Protein AF-A0A6J2QJ63-F1 (afdb_monomer_lite)

Structure (mmCIF, N/CA/C/O backbone):
data_AF-A0A6J2QJ63-F1
#
_entry.id   AF-A0A6J2QJ63-F1
#
loop_
_atom_site.group_PDB
_atom_site.id
_atom_site.type_symbol
_atom_site.label_atom_id
_atom_site.label_alt_id
_atom_site.label_comp_id
_atom_site.label_asym_id
_atom_site.label_entity_id
_atom_site.label_seq_id
_atom_site.pdbx_PDB_ins_code
_atom_site.Cartn_x
_atom_site.Cartn_y
_atom_site.Cartn_z
_atom_site.occupancy
_atom_site.B_iso_or_equiv
_atom_site.auth_seq_id
_atom_site.auth_comp_id
_atom_site.auth_asym_id
_atom_site.auth_atom_id
_atom_site.pdbx_PDB_model_num
ATOM 1 N N . MET A 1 1 ? -27.315 22.007 -15.117 1.00 38.66 1 MET A N 1
ATOM 2 C CA . MET A 1 1 ? -27.743 20.656 -15.552 1.00 38.66 1 MET A CA 1
ATOM 3 C C . MET A 1 1 ? -27.063 20.418 -16.897 1.00 38.66 1 MET A C 1
ATOM 5 O O . MET A 1 1 ? -27.278 21.235 -17.767 1.00 38.66 1 MET A O 1
ATOM 9 N N . HIS A 1 2 ? -26.146 19.495 -17.161 1.00 34.72 2 HIS A N 1
ATOM 10 C CA . HIS A 1 2 ? -25.709 18.262 -16.523 1.00 34.72 2 HIS A CA 1
ATOM 11 C C . HIS A 1 2 ? -24.187 18.143 -16.728 1.00 34.72 2 HIS A C 1
ATOM 13 O O . HIS A 1 2 ? -23.703 18.151 -17.855 1.00 34.72 2 HIS A O 1
ATOM 19 N N . PHE A 1 3 ? -23.445 18.031 -15.628 1.00 40.59 3 PHE A N 1
ATOM 20 C CA . PHE A 1 3 ? -22.133 17.387 -15.607 1.00 40.59 3 PHE A CA 1
ATOM 21 C C . PHE A 1 3 ? -22.364 15.868 -15.562 1.00 40.59 3 PHE A C 1
ATOM 23 O O . PHE A 1 3 ? -23.406 15.430 -15.073 1.00 40.59 3 PHE A O 1
ATOM 30 N N . SER A 1 4 ? -21.351 15.094 -15.953 1.00 47.56 4 SER A N 1
ATOM 31 C CA . SER A 1 4 ? -21.254 13.626 -15.852 1.00 47.56 4 SER A CA 1
ATOM 32 C C . SER A 1 4 ? -21.620 12.870 -17.127 1.00 47.56 4 SER A C 1
ATOM 34 O O . SER A 1 4 ? -22.770 12.881 -17.552 1.00 47.56 4 SER A O 1
ATOM 36 N N . THR A 1 5 ? -20.611 12.206 -17.711 1.00 53.91 5 THR A N 1
ATOM 37 C CA . THR A 1 5 ? -20.682 10.837 -18.290 1.00 53.91 5 THR A CA 1
ATOM 38 C C . THR A 1 5 ? -19.411 10.400 -19.042 1.00 53.91 5 THR A C 1
ATOM 40 O O . THR A 1 5 ? -19.367 9.280 -19.529 1.00 53.91 5 THR A O 1
ATOM 43 N N . ASN A 1 6 ? -18.318 11.172 -19.072 1.00 48.56 6 ASN A N 1
ATOM 44 C CA . ASN A 1 6 ? -17.101 10.779 -19.816 1.00 48.56 6 ASN A CA 1
ATOM 45 C C . ASN A 1 6 ? -15.999 10.070 -18.998 1.00 48.56 6 ASN A C 1
ATOM 47 O O . ASN A 1 6 ? -14.828 10.149 -19.349 1.00 48.56 6 ASN A O 1
ATOM 51 N N . LEU A 1 7 ? -16.347 9.340 -17.928 1.00 48.72 7 LEU A N 1
ATOM 52 C CA . LEU A 1 7 ? -15.366 8.559 -17.146 1.00 48.72 7 LEU A CA 1
ATOM 53 C C . LEU A 1 7 ? -15.578 7.034 -17.194 1.00 48.72 7 LEU A C 1
ATOM 55 O O . LEU A 1 7 ? -14.831 6.292 -16.565 1.00 48.72 7 LEU A O 1
ATOM 59 N N . ARG A 1 8 ? -16.569 6.546 -17.953 1.00 51.19 8 ARG A N 1
ATOM 60 C CA . ARG A 1 8 ? -16.859 5.102 -18.086 1.00 51.19 8 ARG A CA 1
ATOM 61 C C . ARG A 1 8 ? -16.400 4.470 -19.408 1.00 51.19 8 ARG A C 1
ATOM 63 O O . ARG A 1 8 ? -16.270 3.251 -19.461 1.00 51.19 8 ARG A O 1
ATOM 70 N N . SER A 1 9 ? -16.080 5.260 -20.436 1.00 43.41 9 SER A N 1
ATOM 71 C CA . SER A 1 9 ? -15.675 4.714 -21.746 1.00 43.41 9 SER A CA 1
ATOM 72 C C . SER A 1 9 ? -14.180 4.425 -21.893 1.00 43.41 9 SER A C 1
ATOM 74 O O . SER A 1 9 ? -13.807 3.640 -22.755 1.00 43.41 9 SER A O 1
ATOM 76 N N . VAL A 1 10 ? -13.309 4.992 -21.050 1.00 48.69 10 VAL A N 1
ATOM 77 C CA . VAL A 1 10 ? -11.852 4.772 -21.179 1.00 48.69 10 VAL A CA 1
ATOM 78 C C . VAL A 1 10 ? -11.394 3.478 -20.489 1.00 48.69 10 VAL A C 1
ATOM 80 O O . VAL A 1 10 ? -10.368 2.920 -20.856 1.00 48.69 10 VAL A O 1
ATOM 83 N N . LEU A 1 11 ? -12.169 2.940 -19.538 1.00 46.62 11 LEU 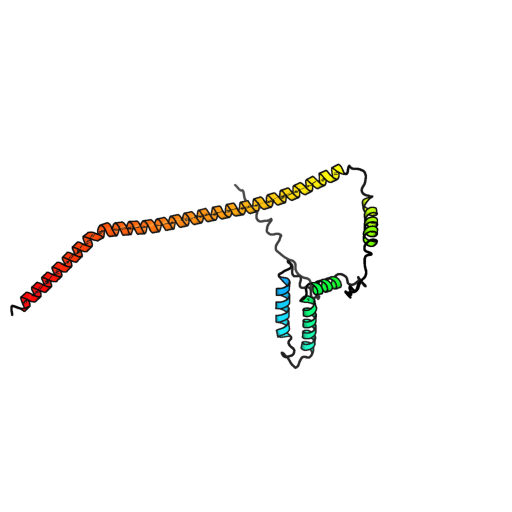A N 1
ATOM 84 C CA . LEU A 1 11 ? -11.780 1.732 -18.794 1.00 46.62 11 LEU A CA 1
ATOM 85 C C . LEU A 1 11 ? -12.244 0.400 -19.415 1.00 46.62 11 LEU A C 1
ATOM 87 O O . LEU A 1 11 ? -11.824 -0.653 -18.947 1.00 46.62 11 LEU A O 1
ATOM 91 N N . THR A 1 12 ? -13.067 0.419 -20.467 1.00 42.50 12 THR A N 1
ATOM 92 C CA . THR A 1 12 ? -13.725 -0.801 -20.990 1.00 42.50 12 THR A CA 1
ATOM 93 C C . THR A 1 12 ? -13.081 -1.349 -22.274 1.00 42.50 12 THR A C 1
ATOM 95 O O . THR A 1 12 ? -13.512 -2.371 -22.790 1.00 42.50 12 THR A O 1
ATOM 98 N N . VAL A 1 13 ? -12.007 -0.734 -22.785 1.00 45.41 13 VAL A N 1
ATOM 99 C CA . VAL A 1 13 ? -11.331 -1.198 -24.021 1.00 45.41 13 VAL A CA 1
ATOM 100 C C . VAL A 1 13 ? -10.209 -2.220 -23.747 1.00 45.41 13 VAL A C 1
ATOM 102 O O . VAL A 1 13 ? -9.686 -2.826 -24.674 1.00 45.41 13 VAL A O 1
ATOM 105 N N . CYS A 1 14 ? -9.863 -2.496 -22.484 1.00 41.97 14 CYS A N 1
ATOM 106 C CA . CYS A 1 14 ? -8.752 -3.409 -22.154 1.00 41.97 14 CYS A CA 1
ATOM 107 C C . CYS A 1 14 ? -9.158 -4.845 -21.785 1.00 41.97 14 CYS A C 1
ATOM 109 O O . CYS A 1 14 ? -8.286 -5.669 -21.524 1.00 41.97 14 CYS A O 1
ATOM 111 N N . PHE A 1 15 ? -10.447 -5.176 -21.759 1.00 37.69 15 PHE A N 1
ATOM 112 C CA . PHE A 1 15 ? -10.914 -6.514 -21.399 1.00 37.69 15 PHE A CA 1
ATOM 113 C C . PHE A 1 15 ? -11.960 -6.966 -22.408 1.00 37.69 15 PHE A C 1
ATOM 115 O O . PHE A 1 15 ? -13.137 -6.703 -22.197 1.00 37.69 15 PHE A O 1
ATOM 122 N N . HIS A 1 16 ? -11.536 -7.610 -23.497 1.00 36.94 16 HIS A N 1
ATOM 123 C CA . HIS A 1 16 ? -12.123 -8.859 -24.001 1.00 36.94 16 HIS A CA 1
ATOM 124 C C . HIS A 1 16 ? -11.570 -9.230 -25.388 1.00 36.94 16 HIS A C 1
ATOM 126 O O . HIS A 1 16 ? -11.515 -8.415 -26.300 1.00 36.94 16 HIS A O 1
ATOM 132 N N . VAL A 1 17 ? -11.284 -10.526 -25.524 1.00 39.66 17 VAL A N 1
ATOM 133 C CA . VAL A 1 17 ? -11.154 -11.303 -26.768 1.00 39.66 17 VAL A CA 1
ATOM 134 C C . VAL A 1 17 ? -9.790 -11.271 -27.466 1.00 39.66 17 VAL A C 1
ATOM 136 O O . VAL A 1 17 ? -9.584 -10.637 -28.494 1.00 39.66 17 VAL A O 1
ATOM 139 N N . VAL A 1 18 ? -8.895 -12.127 -26.972 1.00 37.66 18 VAL A N 1
ATOM 140 C CA . VAL A 1 18 ? -8.077 -12.972 -27.851 1.00 37.66 18 VAL A CA 1
ATOM 141 C C . VAL A 1 18 ? -8.720 -14.359 -27.836 1.00 37.66 18 VAL A C 1
ATOM 143 O O . VAL A 1 18 ? -8.704 -15.038 -26.811 1.00 37.66 18 VAL A O 1
ATOM 146 N N . ALA A 1 19 ? -9.327 -14.754 -28.953 1.00 38.19 19 ALA A N 1
ATOM 147 C CA . ALA A 1 19 ? -9.688 -16.143 -29.220 1.00 38.19 19 ALA A CA 1
ATOM 148 C C . ALA A 1 19 ? -8.465 -16.868 -29.824 1.00 38.19 19 ALA A C 1
ATOM 150 O O . ALA A 1 19 ? -7.789 -16.281 -30.673 1.00 38.19 19 ALA A O 1
ATOM 151 N N . PRO A 1 20 ? -8.161 -18.117 -29.427 1.00 38.50 20 PRO A N 1
ATOM 152 C CA . PRO A 1 20 ? -7.056 -18.875 -29.995 1.00 38.50 20 PRO A CA 1
ATOM 153 C C . PRO A 1 20 ? -7.529 -19.713 -31.192 1.00 38.50 20 PRO A C 1
ATOM 155 O O . PRO A 1 20 ? -8.408 -20.563 -31.061 1.00 38.50 20 PRO A O 1
ATOM 158 N N . SER A 1 21 ? -6.903 -19.511 -32.354 1.00 33.28 21 SER A N 1
ATOM 159 C CA . SER A 1 21 ? -6.963 -20.459 -33.470 1.00 33.28 21 SER A CA 1
ATOM 160 C C . SER A 1 21 ? -5.795 -21.439 -33.362 1.00 33.28 21 SER A C 1
ATOM 162 O O . SER A 1 21 ? -4.642 -21.076 -33.569 1.00 33.28 21 SER A O 1
ATOM 164 N N . VAL A 1 22 ? -6.149 -22.667 -32.990 1.00 50.22 22 VAL A N 1
ATOM 165 C CA . VAL A 1 22 ? -5.524 -23.970 -33.264 1.00 50.22 22 VAL A CA 1
ATOM 166 C C . VAL A 1 22 ? -4.151 -23.940 -33.964 1.00 50.22 22 VAL A C 1
ATOM 168 O O . VAL A 1 22 ? -4.070 -23.786 -35.180 1.00 50.22 22 VAL A O 1
ATOM 171 N N . ASN A 1 23 ? -3.079 -24.234 -33.222 1.00 31.78 23 ASN A N 1
ATOM 172 C CA . ASN A 1 23 ? -2.004 -25.071 -33.755 1.00 31.78 23 ASN A CA 1
ATOM 173 C C . ASN A 1 23 ? -1.264 -25.818 -32.640 1.00 31.78 23 ASN A C 1
ATOM 175 O O . ASN A 1 23 ? -1.087 -25.312 -31.532 1.00 31.78 23 ASN A O 1
ATOM 179 N N . LYS A 1 24 ? -0.915 -27.064 -32.950 1.00 47.38 24 LYS A N 1
ATOM 180 C CA . LYS A 1 24 ? -0.208 -28.004 -32.088 1.00 47.38 24 LYS A CA 1
ATOM 181 C C . LYS A 1 24 ? 1.222 -27.513 -31.958 1.00 47.38 24 LYS A C 1
ATOM 183 O O . LYS A 1 24 ? 1.947 -27.614 -32.925 1.00 47.38 24 LYS A O 1
ATOM 188 N N . ASP A 1 25 ? 1.590 -27.012 -30.794 1.00 36.91 25 ASP A N 1
ATOM 189 C CA . ASP A 1 25 ? 2.952 -27.030 -30.279 1.00 36.91 25 ASP A CA 1
ATOM 190 C C . ASP A 1 25 ? 2.857 -26.731 -28.786 1.00 36.91 25 ASP A C 1
ATOM 192 O O . ASP A 1 25 ? 1.983 -25.989 -28.330 1.00 36.91 25 ASP A O 1
ATOM 196 N N . VAL A 1 26 ? 3.719 -27.365 -28.001 1.00 44.59 26 VAL A N 1
ATOM 197 C CA . VAL A 1 26 ? 3.775 -27.251 -26.541 1.00 44.59 26 VAL A CA 1
ATOM 198 C C . VAL A 1 26 ? 4.256 -25.843 -26.164 1.00 44.59 26 VAL A C 1
ATOM 200 O O . VAL A 1 26 ? 5.390 -25.633 -25.759 1.00 44.59 26 VAL A O 1
ATOM 203 N N . HIS A 1 27 ? 3.386 -24.847 -26.310 1.00 35.22 27 HIS A N 1
ATOM 204 C CA . HIS A 1 27 ? 3.635 -23.459 -25.945 1.00 35.22 27 HIS A CA 1
ATOM 205 C C . HIS A 1 27 ? 2.671 -23.049 -24.841 1.00 35.22 27 HIS A C 1
ATOM 207 O O . HIS A 1 27 ? 1.654 -22.391 -25.051 1.00 35.22 27 HIS A O 1
ATOM 213 N N . VAL A 1 28 ? 3.026 -23.421 -23.614 1.00 38.16 28 VAL A N 1
ATOM 214 C CA . VAL A 1 28 ? 2.474 -22.760 -22.434 1.00 38.16 28 VAL A CA 1
ATOM 215 C C . VAL A 1 28 ? 3.184 -21.408 -22.313 1.00 38.16 28 VAL A C 1
ATOM 217 O O . VAL A 1 28 ? 4.252 -21.297 -21.715 1.00 38.16 28 VAL A O 1
ATOM 220 N N . TYR A 1 29 ? 2.608 -20.374 -22.927 1.00 36.91 29 TYR A N 1
ATOM 221 C CA . TYR A 1 29 ? 2.966 -18.988 -22.633 1.00 36.91 29 TYR A CA 1
ATOM 222 C C . TYR A 1 29 ? 2.575 -18.690 -21.180 1.00 36.91 29 TYR A C 1
ATOM 224 O O . TYR A 1 29 ? 1.394 -18.535 -20.879 1.00 36.91 29 TYR A O 1
ATOM 232 N N . LEU A 1 30 ? 3.553 -18.591 -20.277 1.00 39.97 30 LEU A N 1
ATOM 233 C CA . LEU A 1 30 ? 3.352 -17.973 -18.966 1.00 39.97 30 LEU A CA 1
ATOM 234 C C . LEU A 1 30 ? 4.153 -16.663 -18.894 1.00 39.97 30 LEU A C 1
ATOM 236 O O . LEU A 1 30 ? 5.376 -16.693 -19.061 1.00 39.97 30 LEU A O 1
ATOM 240 N N . PRO A 1 31 ? 3.503 -15.508 -18.654 1.00 40.75 31 PRO A N 1
ATOM 241 C CA . PRO A 1 31 ? 4.205 -14.269 -18.376 1.00 40.75 31 PRO A CA 1
ATOM 242 C C . PRO A 1 31 ? 4.730 -14.281 -16.931 1.00 40.75 31 PRO A C 1
ATOM 244 O O . PRO A 1 31 ? 4.129 -14.897 -16.054 1.00 40.75 31 PRO A O 1
ATOM 247 N N . CYS A 1 32 ? 5.780 -13.489 -16.691 1.00 36.25 32 CYS A N 1
ATOM 248 C CA . CYS A 1 32 ? 6.201 -12.928 -15.396 1.00 36.25 32 CYS A CA 1
ATOM 249 C C . CYS A 1 32 ? 7.475 -13.501 -14.728 1.00 36.25 32 CYS A C 1
ATOM 251 O O . CYS A 1 32 ? 7.592 -14.681 -14.407 1.00 36.25 32 CYS A O 1
ATOM 253 N N . GLY A 1 33 ? 8.416 -12.570 -14.504 1.00 39.00 33 GLY A N 1
ATOM 254 C CA . GLY A 1 33 ? 9.383 -12.458 -13.402 1.00 39.00 33 GLY A CA 1
ATOM 255 C C . GLY A 1 33 ? 9.871 -13.726 -12.700 1.00 39.00 33 GLY A C 1
ATOM 256 O O . GLY A 1 33 ? 9.249 -14.170 -11.745 1.00 39.00 33 GLY A O 1
ATOM 257 N N . THR A 1 34 ? 11.019 -14.236 -13.158 1.00 44.50 34 THR A N 1
ATOM 258 C CA . THR A 1 34 ? 12.152 -14.929 -12.482 1.00 44.50 34 THR A CA 1
ATOM 259 C C . THR A 1 34 ? 12.019 -15.778 -11.196 1.00 44.50 34 THR A C 1
ATOM 261 O O . THR A 1 34 ? 12.970 -16.501 -10.923 1.00 44.50 34 THR A O 1
ATOM 264 N N . GLY A 1 35 ? 10.921 -15.799 -10.434 1.00 46.22 35 GLY A N 1
ATOM 265 C CA . GLY A 1 35 ? 10.773 -16.590 -9.194 1.00 46.22 35 GLY A CA 1
ATOM 266 C C . GLY A 1 35 ? 9.557 -17.527 -9.135 1.00 46.22 35 GLY A C 1
ATOM 267 O O . GLY A 1 35 ? 9.502 -18.405 -8.283 1.00 46.22 35 GLY A O 1
ATOM 268 N N . ILE A 1 36 ? 8.594 -17.387 -10.050 1.00 42.91 36 ILE A N 1
ATOM 269 C CA . ILE A 1 36 ? 7.296 -18.103 -10.024 1.00 42.91 36 ILE A CA 1
ATOM 270 C C . ILE A 1 36 ? 7.223 -19.298 -10.993 1.00 42.91 36 ILE A C 1
ATOM 272 O O . ILE A 1 36 ? 6.302 -20.107 -10.929 1.00 42.91 36 ILE A O 1
ATOM 276 N N . ILE A 1 37 ? 8.204 -19.458 -11.886 1.00 49.25 37 ILE A N 1
ATOM 277 C CA . ILE A 1 37 ? 8.181 -20.507 -12.924 1.00 49.25 37 ILE A CA 1
ATOM 278 C C . ILE A 1 37 ? 8.686 -21.850 -12.380 1.00 49.25 37 ILE A C 1
ATOM 280 O O . ILE A 1 37 ? 8.198 -22.903 -12.782 1.00 49.25 37 ILE A O 1
ATOM 284 N N . GLU A 1 38 ? 9.627 -21.844 -11.434 1.00 50.12 38 GLU A N 1
ATOM 285 C CA . GLU A 1 38 ? 10.184 -23.092 -10.897 1.00 50.12 38 GLU A CA 1
ATOM 286 C C . GLU A 1 38 ? 9.137 -23.880 -10.090 1.00 50.12 38 GLU A C 1
ATOM 288 O O . GLU A 1 38 ? 9.000 -25.093 -10.259 1.00 50.12 38 GLU A O 1
ATOM 293 N N . CYS A 1 39 ? 8.304 -23.190 -9.298 1.00 51.34 39 CYS A N 1
ATOM 294 C CA . CYS A 1 39 ? 7.208 -23.827 -8.565 1.00 51.34 39 CYS A CA 1
ATOM 295 C C . CYS A 1 39 ? 6.084 -24.323 -9.497 1.00 51.34 39 CYS A C 1
ATOM 297 O O . CYS A 1 39 ? 5.515 -25.395 -9.263 1.00 51.34 39 CYS A O 1
ATOM 299 N N . GLY A 1 40 ? 5.797 -23.603 -10.588 1.00 60.38 40 GLY A N 1
ATOM 300 C CA . GLY A 1 40 ? 4.796 -23.992 -11.589 1.00 60.38 40 GLY A CA 1
ATOM 301 C C . GLY A 1 40 ? 5.202 -25.213 -12.423 1.00 60.38 40 GLY A C 1
ATOM 302 O O . GLY A 1 40 ? 4.400 -26.128 -12.626 1.00 60.38 40 GLY A O 1
ATOM 303 N N . VAL A 1 41 ? 6.464 -25.277 -12.854 1.00 66.50 41 VAL A N 1
ATOM 304 C CA . VAL A 1 41 ? 7.002 -26.395 -13.647 1.00 66.50 41 VAL A CA 1
ATOM 305 C C . VAL A 1 41 ? 7.082 -27.668 -12.804 1.00 66.50 41 VAL A C 1
ATOM 307 O O . VAL A 1 41 ? 6.543 -28.701 -13.204 1.00 66.50 41 VAL A O 1
ATOM 310 N N . ASN A 1 42 ? 7.656 -27.586 -11.600 1.00 72.25 42 ASN A N 1
ATOM 311 C CA . ASN A 1 42 ? 7.796 -28.743 -10.714 1.00 72.25 42 ASN A CA 1
ATOM 312 C C . ASN A 1 42 ? 6.432 -29.306 -10.283 1.00 72.25 42 ASN A C 1
ATOM 314 O O . ASN A 1 42 ? 6.229 -30.521 -10.283 1.00 72.25 42 ASN A O 1
ATOM 318 N N . SER A 1 43 ? 5.463 -28.439 -9.964 1.00 72.62 43 SER A N 1
ATOM 319 C CA . SER A 1 43 ? 4.118 -28.880 -9.570 1.00 72.62 43 SER A CA 1
ATOM 320 C C . SER A 1 43 ? 3.334 -29.523 -10.717 1.00 72.62 43 SER A C 1
ATOM 322 O O . SER A 1 43 ? 2.592 -30.478 -10.481 1.00 72.62 43 SER A O 1
ATOM 324 N N . THR A 1 44 ? 3.517 -29.051 -11.952 1.00 79.38 44 THR A N 1
ATOM 325 C CA . THR A 1 44 ? 2.871 -29.622 -13.143 1.00 79.38 44 THR A CA 1
ATOM 326 C C . THR A 1 44 ? 3.481 -30.970 -13.522 1.00 79.38 44 THR A C 1
ATOM 328 O O . THR A 1 44 ? 2.747 -31.918 -13.798 1.00 79.38 44 THR A O 1
ATOM 331 N N . ILE A 1 45 ? 4.812 -31.087 -13.483 1.00 82.62 45 ILE A N 1
ATOM 332 C CA . ILE A 1 45 ? 5.520 -32.334 -13.807 1.00 82.62 45 ILE A CA 1
ATOM 333 C C . ILE A 1 45 ? 5.203 -33.420 -12.780 1.00 82.62 45 ILE A C 1
ATOM 335 O O . ILE A 1 45 ? 4.874 -34.535 -13.171 1.00 82.62 45 ILE A O 1
ATOM 339 N N . ARG A 1 46 ? 5.169 -33.079 -11.486 1.00 80.31 46 ARG A N 1
ATOM 340 C CA . ARG A 1 46 ? 4.781 -34.016 -10.421 1.00 80.31 46 ARG A CA 1
ATOM 341 C C . ARG A 1 46 ? 3.365 -34.571 -10.608 1.00 80.31 46 ARG A C 1
ATOM 343 O O . ARG A 1 46 ? 3.124 -35.743 -10.359 1.00 80.31 46 ARG A O 1
ATOM 350 N N . LYS A 1 47 ? 2.410 -33.744 -11.043 1.00 84.00 47 LYS A N 1
ATOM 351 C CA . LYS A 1 47 ? 1.043 -34.216 -11.326 1.00 84.00 47 LYS A CA 1
ATOM 352 C C . LYS A 1 47 ? 1.022 -35.189 -12.507 1.00 84.00 47 LYS A C 1
ATOM 354 O O . LYS A 1 47 ? 0.359 -36.214 -12.429 1.00 84.00 47 LYS A O 1
ATOM 359 N N . LYS A 1 48 ? 1.773 -34.892 -13.573 1.00 82.69 48 LYS A N 1
ATOM 360 C CA . LYS A 1 48 ? 1.882 -35.770 -14.748 1.00 82.69 48 LYS A CA 1
ATOM 361 C C . LYS A 1 48 ? 2.613 -37.079 -14.439 1.00 82.69 48 LYS A C 1
ATOM 363 O O . LYS A 1 48 ? 2.190 -38.117 -14.929 1.00 82.69 48 LYS A O 1
ATOM 368 N N . SER A 1 49 ? 3.645 -37.058 -13.594 1.00 80.69 49 SER A N 1
ATOM 369 C CA . SER A 1 49 ? 4.406 -38.261 -13.233 1.00 80.69 49 SER A CA 1
ATOM 370 C C . SER A 1 49 ? 3.593 -39.250 -12.398 1.00 80.69 49 SER A C 1
ATOM 372 O O . SER A 1 49 ? 3.807 -40.447 -12.516 1.00 80.69 49 SER A O 1
ATOM 374 N N . MET A 1 50 ? 2.653 -38.764 -11.578 1.00 81.88 50 MET A N 1
ATOM 375 C CA . MET A 1 50 ? 1.733 -39.628 -10.826 1.00 81.88 50 MET A CA 1
ATOM 376 C C . MET A 1 50 ? 0.733 -40.346 -11.741 1.00 81.88 50 MET A C 1
ATOM 378 O O . MET A 1 50 ? 0.342 -41.467 -11.450 1.00 81.88 50 MET A O 1
ATOM 382 N N . VAL A 1 51 ? 0.324 -39.709 -12.841 1.00 82.12 51 VAL A N 1
ATOM 383 C CA . VAL A 1 51 ? -0.622 -40.294 -13.805 1.00 82.12 51 VAL A CA 1
ATOM 384 C C . VAL A 1 51 ? 0.085 -41.258 -14.760 1.00 82.12 51 VAL A C 1
ATOM 386 O O . VAL A 1 51 ? -0.455 -42.308 -15.079 1.00 82.12 51 VAL A O 1
ATOM 389 N N . LEU A 1 52 ? 1.300 -40.917 -15.193 1.00 78.62 52 LEU A N 1
ATOM 390 C CA . LEU A 1 52 ? 2.059 -41.654 -16.210 1.00 78.62 52 LEU A CA 1
ATOM 391 C C . LEU A 1 52 ? 3.041 -42.681 -15.626 1.00 78.62 52 LEU A C 1
ATOM 393 O O . LEU A 1 52 ? 3.966 -43.101 -16.316 1.00 78.62 52 LEU A O 1
ATOM 397 N N . HIS A 1 53 ? 2.900 -43.059 -14.354 1.00 77.25 53 HIS A N 1
ATOM 398 C CA . HIS A 1 53 ? 3.802 -44.034 -13.753 1.00 77.25 53 HIS A CA 1
ATOM 399 C C . HIS A 1 53 ? 3.612 -45.410 -14.427 1.00 77.25 53 HIS A C 1
ATOM 401 O O . HIS A 1 53 ? 2.472 -45.835 -14.611 1.00 77.25 53 HIS A O 1
ATOM 407 N N . PRO A 1 54 ? 4.689 -46.136 -14.788 1.00 76.12 54 PRO A N 1
ATOM 408 C CA . PRO A 1 54 ? 4.580 -47.439 -15.458 1.00 76.12 54 PRO A CA 1
ATOM 409 C C . PRO A 1 54 ? 3.913 -48.527 -14.596 1.00 76.12 54 PRO A C 1
ATOM 411 O O . PRO A 1 54 ? 3.543 -49.572 -15.116 1.00 76.12 54 PRO A O 1
ATOM 414 N N . ASP A 1 55 ? 3.747 -48.269 -13.298 1.00 77.38 55 ASP A N 1
ATOM 415 C CA . ASP A 1 55 ? 3.030 -49.129 -12.342 1.00 77.38 55 ASP A CA 1
ATOM 416 C C . ASP A 1 55 ? 1.505 -48.895 -12.342 1.00 77.38 55 ASP A C 1
ATOM 418 O O . ASP A 1 55 ? 0.766 -49.664 -11.740 1.00 77.38 55 ASP A O 1
ATOM 422 N N . SER A 1 56 ? 1.015 -47.833 -12.998 1.00 71.94 56 SER A N 1
ATOM 423 C CA . SER A 1 56 ? -0.423 -47.532 -13.058 1.00 71.94 56 SER A CA 1
ATOM 424 C C . SER A 1 56 ? -1.180 -48.518 -13.951 1.00 71.94 56 SER A C 1
ATOM 426 O O . SER A 1 56 ? -2.238 -48.988 -13.553 1.00 71.94 56 SER A O 1
ATOM 428 N N . ASP A 1 57 ? -0.628 -48.869 -15.121 1.00 68.50 57 ASP A N 1
ATOM 429 C CA . ASP A 1 57 ? -1.211 -49.865 -16.029 1.00 68.50 57 ASP A CA 1
ATOM 430 C C . ASP A 1 57 ? -0.113 -50.733 -16.670 1.00 68.50 57 ASP A C 1
ATOM 432 O O . ASP A 1 57 ? 0.541 -50.334 -17.637 1.00 68.50 57 ASP A O 1
ATOM 436 N N . LEU A 1 58 ? 0.043 -51.973 -16.194 1.00 67.06 58 LEU A N 1
ATOM 437 C CA . LEU A 1 58 ? 1.045 -52.926 -16.702 1.00 67.06 58 LEU A CA 1
ATOM 438 C C . LEU A 1 58 ? 0.808 -53.357 -18.168 1.00 67.06 58 LEU A C 1
ATOM 440 O O . LEU A 1 58 ? 1.676 -53.970 -18.784 1.00 67.06 58 LEU A O 1
ATOM 444 N N . SER A 1 59 ? -0.362 -53.051 -18.738 1.00 69.38 59 SER A N 1
ATOM 445 C CA . SER A 1 59 ? -0.766 -53.470 -20.088 1.00 69.38 59 SER A CA 1
ATOM 446 C C . SER A 1 59 ? -0.433 -52.452 -21.189 1.00 69.38 59 SER A C 1
ATOM 448 O O . SER A 1 59 ? -0.665 -52.748 -22.364 1.00 69.38 59 SER A O 1
ATOM 450 N N . ASN A 1 60 ? 0.068 -51.258 -20.850 1.00 70.94 60 ASN A N 1
ATOM 451 C CA . ASN A 1 60 ? 0.309 -50.196 -21.828 1.00 70.94 60 ASN A CA 1
ATOM 452 C C . ASN A 1 60 ? 1.807 -49.841 -21.943 1.00 70.94 60 ASN A C 1
ATOM 454 O O . ASN A 1 60 ? 2.312 -49.033 -21.159 1.00 70.94 60 ASN A O 1
ATOM 458 N N . PRO A 1 61 ? 2.527 -50.362 -22.957 1.00 75.75 61 PRO A N 1
ATOM 459 C CA . PRO A 1 61 ? 3.949 -50.063 -23.143 1.00 75.75 61 PRO A CA 1
ATOM 460 C C . PRO A 1 61 ? 4.220 -48.584 -23.478 1.00 75.75 61 PRO A C 1
ATOM 462 O O . PRO A 1 61 ? 5.338 -48.107 -23.282 1.00 75.75 61 PRO A O 1
ATOM 465 N N . ALA A 1 62 ? 3.210 -47.830 -23.934 1.00 75.75 62 ALA A N 1
ATOM 466 C CA . ALA A 1 62 ? 3.345 -46.411 -24.260 1.00 75.75 62 ALA A CA 1
ATOM 467 C C . ALA A 1 62 ? 3.354 -45.492 -23.021 1.00 75.75 62 ALA A C 1
ATOM 469 O O . ALA A 1 62 ? 3.741 -44.327 -23.131 1.00 75.75 62 ALA A O 1
ATOM 470 N N . LEU A 1 63 ? 2.947 -45.980 -21.841 1.00 79.44 63 LEU A N 1
ATOM 471 C CA . LEU A 1 63 ? 3.081 -45.219 -20.589 1.00 79.44 63 LEU A CA 1
ATOM 472 C C . LEU A 1 63 ? 4.548 -45.069 -20.197 1.00 79.44 63 LEU A C 1
ATOM 474 O O . LEU A 1 63 ? 4.985 -43.982 -19.820 1.00 79.44 63 LEU A O 1
ATOM 478 N N . HIS A 1 64 ? 5.326 -46.141 -20.366 1.00 78.88 64 HIS A N 1
ATOM 479 C CA . HIS A 1 64 ? 6.754 -46.119 -20.086 1.00 78.88 64 HIS A CA 1
ATOM 480 C C . HIS A 1 64 ? 7.486 -45.104 -20.978 1.00 78.88 64 HIS A C 1
ATOM 482 O O . HIS A 1 64 ? 8.262 -44.297 -20.468 1.00 78.88 64 HIS A O 1
ATOM 488 N N . SER A 1 65 ? 7.188 -45.060 -22.283 1.00 82.12 65 SER A N 1
ATOM 489 C CA . SER A 1 65 ? 7.808 -44.084 -23.194 1.00 82.12 65 SER A CA 1
ATOM 490 C C . SER A 1 65 ? 7.450 -42.635 -22.844 1.00 82.12 65 SER A C 1
ATOM 492 O O . SER A 1 65 ? 8.319 -41.767 -22.864 1.00 82.12 65 SER A O 1
ATOM 494 N N . GLN A 1 66 ? 6.199 -42.371 -22.453 1.00 84.12 66 GLN A N 1
ATOM 495 C CA . GLN A 1 66 ? 5.756 -41.034 -22.032 1.00 84.12 66 GLN A CA 1
ATOM 496 C C . GLN A 1 66 ? 6.399 -40.589 -20.710 1.00 84.12 66 GLN A C 1
ATOM 498 O O . GLN A 1 66 ? 6.712 -39.411 -20.533 1.00 84.12 66 GLN A O 1
ATOM 503 N N . PHE A 1 67 ? 6.629 -41.517 -19.779 1.00 87.12 67 PHE A N 1
ATOM 504 C CA . PHE A 1 67 ? 7.337 -41.226 -18.534 1.00 87.12 67 PHE A CA 1
ATOM 505 C C . PHE A 1 67 ? 8.813 -40.882 -18.773 1.00 87.12 67 PHE A C 1
ATOM 507 O O . PHE A 1 67 ? 9.352 -39.973 -18.133 1.00 87.12 67 PHE A O 1
ATOM 514 N N . VAL A 1 68 ? 9.462 -41.574 -19.714 1.00 87.44 68 VAL A N 1
ATOM 515 C CA . VAL A 1 68 ? 10.844 -41.281 -20.117 1.00 87.44 68 VAL A CA 1
ATOM 516 C C . VAL A 1 68 ? 10.929 -39.883 -20.732 1.00 87.44 68 VAL A C 1
ATOM 518 O O . VAL A 1 68 ? 11.738 -39.076 -20.276 1.00 87.44 68 VAL A O 1
ATOM 521 N N . GLU A 1 69 ? 10.033 -39.545 -21.661 1.00 87.25 69 GLU A N 1
ATOM 522 C CA . GLU A 1 69 ? 9.958 -38.206 -22.263 1.00 87.25 69 GLU A CA 1
ATOM 523 C C . GLU A 1 69 ? 9.730 -37.108 -21.205 1.00 87.25 69 GLU A C 1
ATOM 525 O O . GLU A 1 69 ? 10.413 -36.079 -21.192 1.00 87.25 69 GLU A O 1
ATOM 530 N N . LEU A 1 70 ? 8.825 -37.346 -20.247 1.00 86.50 70 LEU A N 1
ATOM 531 C CA . LEU A 1 70 ? 8.579 -36.429 -19.132 1.00 86.50 70 LEU A CA 1
ATOM 532 C C . LEU A 1 70 ? 9.828 -36.237 -18.252 1.00 86.50 70 LEU A C 1
ATOM 534 O O . LEU A 1 70 ? 10.111 -35.118 -17.812 1.00 86.50 70 LEU A O 1
ATOM 538 N N . SER A 1 71 ? 10.577 -37.311 -17.998 1.00 85.12 71 SER A N 1
ATOM 539 C CA . SER A 1 71 ? 11.804 -37.288 -17.191 1.00 85.12 71 SER A CA 1
ATOM 540 C C . SER A 1 71 ? 12.925 -36.513 -17.890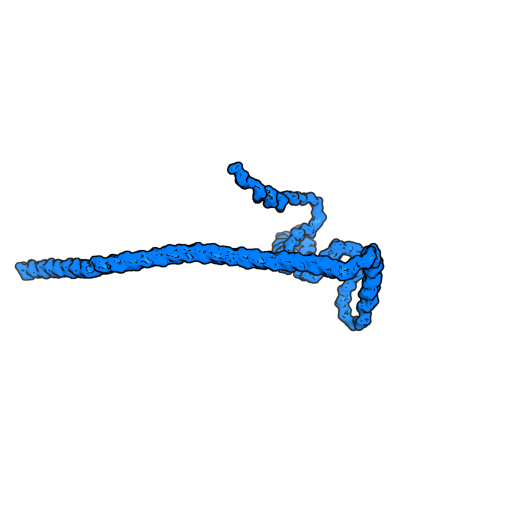 1.00 85.12 71 SER A C 1
ATOM 542 O O . SER A 1 71 ? 13.654 -35.743 -17.256 1.00 85.12 71 SER A O 1
ATOM 544 N N . GLU A 1 72 ? 13.033 -36.652 -19.212 1.00 86.56 72 GLU A N 1
ATOM 545 C CA . GLU A 1 72 ? 13.966 -35.876 -20.026 1.00 86.56 72 GLU A CA 1
ATOM 546 C C . GLU A 1 72 ? 13.611 -34.388 -20.035 1.00 86.56 72 GLU A C 1
ATOM 548 O O . GLU A 1 72 ? 14.482 -33.545 -19.787 1.00 86.56 72 GLU A O 1
ATOM 553 N N . ALA A 1 73 ? 12.330 -34.061 -20.219 1.00 84.94 73 ALA A N 1
ATOM 554 C CA . ALA A 1 73 ? 11.841 -32.690 -20.145 1.00 84.94 73 ALA A CA 1
ATOM 555 C C . ALA A 1 73 ? 12.127 -32.065 -18.768 1.00 84.94 73 ALA A C 1
ATOM 557 O O . ALA A 1 73 ? 12.610 -30.934 -18.688 1.00 84.94 73 ALA A O 1
ATOM 558 N N . TYR A 1 74 ? 11.918 -32.810 -17.675 1.00 84.12 74 TYR A N 1
ATOM 559 C CA . TYR A 1 74 ? 12.250 -32.355 -16.322 1.00 84.12 74 TYR A CA 1
ATOM 560 C C . TYR A 1 74 ? 13.742 -32.043 -16.163 1.00 84.12 74 TYR A C 1
ATOM 562 O O . TYR A 1 74 ? 14.102 -30.994 -15.623 1.00 84.12 74 TYR A O 1
ATOM 570 N N . ARG A 1 75 ? 14.632 -32.902 -16.675 1.00 84.56 75 ARG A N 1
ATOM 571 C CA . ARG A 1 75 ? 16.090 -32.701 -16.601 1.00 84.56 75 ARG A CA 1
ATOM 572 C C . ARG A 1 75 ? 16.539 -31.402 -17.279 1.00 84.56 75 ARG A C 1
ATOM 574 O O . ARG A 1 75 ? 17.459 -30.752 -16.781 1.00 84.56 75 ARG A O 1
ATOM 581 N N . VAL A 1 76 ? 15.888 -31.019 -18.379 1.00 82.88 76 VAL A N 1
ATOM 582 C CA . VAL A 1 76 ? 16.193 -29.795 -19.140 1.00 82.88 76 VAL A CA 1
ATOM 583 C C . VAL A 1 76 ? 15.543 -28.554 -18.519 1.00 82.88 76 VAL A C 1
ATOM 585 O O . VAL A 1 76 ? 16.182 -27.506 -18.429 1.00 82.88 76 VAL A O 1
ATOM 588 N N . LEU A 1 77 ? 14.294 -28.657 -18.058 1.00 80.94 77 LEU A N 1
ATOM 589 C CA . LEU A 1 77 ? 13.507 -27.511 -17.584 1.00 80.94 77 LEU A CA 1
ATOM 590 C C . LEU A 1 77 ? 13.724 -27.166 -16.104 1.00 80.94 77 LEU A C 1
ATOM 592 O O . LEU A 1 77 ? 13.498 -26.017 -15.719 1.00 80.94 77 LEU A O 1
ATOM 596 N N . SER A 1 78 ? 14.172 -28.125 -15.286 1.00 80.31 78 SER A N 1
ATOM 597 C CA . SER A 1 78 ? 14.452 -27.919 -13.854 1.00 80.31 78 SER A CA 1
ATOM 598 C C . SER A 1 78 ? 15.624 -26.967 -13.611 1.00 80.31 78 SER A C 1
ATOM 600 O O . SER A 1 78 ? 15.612 -26.202 -12.653 1.00 80.31 78 SER A O 1
ATOM 602 N N . LYS A 1 79 ? 16.634 -26.966 -14.490 1.00 83.00 79 LYS A N 1
ATOM 603 C CA . LYS A 1 79 ? 17.829 -26.125 -14.349 1.00 83.00 79 LYS A CA 1
ATOM 604 C C . LYS A 1 79 ? 17.708 -24.864 -15.199 1.00 83.00 79 LYS A C 1
ATOM 606 O O . LYS A 1 79 ? 17.670 -24.936 -16.425 1.00 83.00 79 LYS A O 1
ATOM 611 N N . ALA A 1 80 ? 17.779 -23.698 -14.558 1.00 76.50 80 ALA A N 1
ATOM 612 C CA . ALA A 1 80 ? 17.774 -22.396 -15.231 1.00 76.50 80 ALA A CA 1
ATOM 613 C C . ALA A 1 80 ? 18.748 -22.264 -16.435 1.00 76.50 80 ALA A C 1
ATOM 615 O O . ALA A 1 80 ? 18.304 -21.761 -17.471 1.00 76.50 80 ALA A O 1
ATOM 616 N N . PRO A 1 81 ? 20.026 -22.712 -16.375 1.00 76.19 81 PRO A N 1
ATOM 617 C CA . PRO A 1 81 ? 20.929 -22.619 -17.529 1.00 76.19 81 PRO A CA 1
ATOM 618 C C . PRO A 1 81 ? 20.549 -23.574 -18.669 1.00 76.19 81 PRO A C 1
ATOM 620 O O . PRO A 1 81 ? 20.593 -23.176 -19.830 1.00 76.19 81 PRO A O 1
ATOM 623 N N . SER A 1 82 ? 20.113 -24.798 -18.348 1.00 78.94 82 SER A N 1
ATOM 624 C CA . SER A 1 82 ? 19.696 -25.790 -19.350 1.00 78.94 82 SER A CA 1
ATOM 625 C C . SER A 1 82 ? 18.418 -25.359 -20.071 1.00 78.94 82 SER A C 1
ATOM 627 O O . SER A 1 82 ? 18.307 -25.538 -21.281 1.00 78.94 82 SER A O 1
ATOM 629 N N . ARG A 1 83 ? 17.483 -24.728 -19.349 1.00 81.88 83 ARG A N 1
ATOM 630 C CA . ARG A 1 83 ? 16.274 -24.133 -19.927 1.00 81.88 83 ARG A CA 1
ATOM 631 C C . ARG A 1 83 ? 16.616 -23.004 -20.895 1.00 81.88 83 ARG A C 1
ATOM 633 O O . ARG A 1 83 ? 16.105 -22.976 -22.004 1.00 81.88 83 ARG A O 1
ATOM 640 N N . LYS A 1 84 ? 17.535 -22.115 -20.507 1.00 80.12 84 LYS A N 1
ATOM 641 C CA . LYS A 1 84 ? 17.979 -21.007 -21.364 1.00 80.12 84 LYS A CA 1
ATOM 642 C C . LYS A 1 84 ? 18.623 -21.503 -22.664 1.00 80.12 84 LYS A C 1
ATOM 644 O O . LYS A 1 84 ? 18.386 -20.914 -23.712 1.00 80.12 84 LYS A O 1
ATOM 649 N N . GLU A 1 85 ? 19.421 -22.569 -22.603 1.00 81.94 85 GLU A N 1
ATOM 650 C CA . GLU A 1 85 ? 20.028 -23.182 -23.792 1.00 81.94 85 GLU A CA 1
ATOM 651 C C . GLU A 1 85 ? 18.983 -23.853 -24.697 1.00 81.94 85 GLU A C 1
ATOM 653 O O . GLU A 1 85 ? 19.057 -23.738 -25.920 1.00 81.94 85 GLU A O 1
ATOM 658 N N . TYR A 1 86 ? 17.989 -24.518 -24.108 1.00 77.88 86 TYR A N 1
ATOM 659 C CA . TYR A 1 86 ? 16.873 -25.112 -24.842 1.00 77.88 86 TYR A CA 1
ATOM 660 C C . TYR A 1 86 ? 16.022 -24.047 -25.551 1.00 77.88 86 TYR A C 1
ATOM 662 O O . TYR A 1 86 ? 15.801 -24.137 -26.759 1.00 77.88 86 TYR A O 1
ATOM 670 N N . ASP A 1 87 ? 15.652 -22.980 -24.838 1.00 83.38 87 ASP A N 1
ATOM 671 C CA . ASP A 1 87 ? 14.905 -21.846 -25.392 1.00 83.38 87 ASP A CA 1
ATOM 672 C C . ASP A 1 87 ? 15.682 -21.147 -26.523 1.00 83.38 87 ASP A C 1
ATOM 674 O O . ASP A 1 87 ? 15.093 -20.705 -27.510 1.00 83.38 87 ASP A O 1
ATOM 678 N N . PHE A 1 88 ? 17.012 -21.059 -26.397 1.00 81.06 88 PHE A N 1
ATOM 679 C CA . PHE A 1 88 ? 17.903 -20.526 -27.430 1.00 81.06 88 PHE A CA 1
ATOM 680 C C . PHE A 1 88 ? 17.886 -21.408 -28.689 1.00 81.06 88 PHE A C 1
ATOM 682 O O . PHE A 1 88 ? 17.667 -20.911 -29.790 1.00 81.06 88 PHE A O 1
ATOM 689 N N . LYS A 1 89 ? 18.026 -22.732 -28.542 1.00 81.19 89 LYS A N 1
ATOM 690 C CA . LYS A 1 89 ? 17.990 -23.675 -29.676 1.00 81.19 89 LYS A CA 1
ATOM 691 C C . LYS A 1 89 ? 16.658 -23.641 -30.430 1.00 81.19 89 LYS A C 1
ATOM 693 O O . LYS A 1 89 ? 16.666 -23.662 -31.656 1.00 81.19 89 LYS A O 1
ATOM 698 N N . ILE A 1 90 ? 15.531 -23.526 -29.721 1.00 77.69 90 ILE A N 1
ATOM 699 C CA . ILE A 1 90 ? 14.200 -23.434 -30.349 1.00 77.69 90 ILE A CA 1
ATOM 700 C C . ILE A 1 90 ? 14.037 -22.133 -31.134 1.00 77.69 90 ILE A C 1
ATOM 702 O O . ILE A 1 90 ? 13.488 -22.127 -32.232 1.00 77.69 90 ILE A O 1
ATOM 706 N N . ARG A 1 91 ? 14.511 -21.011 -30.587 1.00 79.31 91 ARG A N 1
ATOM 707 C CA . ARG A 1 91 ? 14.370 -19.704 -31.237 1.00 79.31 91 ARG A CA 1
ATOM 708 C C . ARG A 1 91 ? 15.284 -19.539 -32.454 1.00 79.31 91 ARG A C 1
ATOM 710 O O . ARG A 1 91 ? 15.079 -18.592 -33.213 1.00 79.31 91 ARG A O 1
ATOM 717 N N . HIS A 1 92 ? 16.324 -20.363 -32.607 1.00 74.88 92 HIS A N 1
ATOM 718 C CA . HIS A 1 92 ? 17.362 -20.192 -33.635 1.00 74.88 92 HIS A CA 1
ATOM 719 C C . HIS A 1 92 ? 17.692 -21.529 -34.332 1.00 74.88 92 HIS A C 1
ATOM 721 O O . HIS A 1 92 ? 18.818 -22.021 -34.234 1.00 74.88 92 HIS A O 1
ATOM 727 N N . PRO A 1 93 ? 16.748 -22.130 -35.079 1.00 64.19 93 PRO A N 1
ATOM 728 C CA . PRO A 1 93 ? 16.937 -23.454 -35.680 1.00 64.19 93 PRO A CA 1
ATOM 729 C C . PRO A 1 93 ? 18.070 -23.528 -36.722 1.00 64.19 93 PRO A C 1
ATOM 731 O O . PRO A 1 93 ? 18.471 -24.623 -37.101 1.00 64.19 93 PRO A O 1
ATOM 734 N N . HIS A 1 94 ? 18.607 -22.388 -37.180 1.00 58.03 94 HIS A N 1
ATOM 735 C CA . HIS A 1 94 ? 19.641 -22.318 -38.222 1.00 58.03 94 HIS A CA 1
ATOM 736 C C . HIS A 1 94 ? 20.987 -21.726 -37.772 1.00 58.03 94 HIS A C 1
ATOM 738 O O . HIS A 1 94 ? 21.872 -21.512 -38.598 1.00 58.03 94 HIS A O 1
ATOM 744 N N . SER A 1 95 ? 21.196 -21.491 -36.473 1.00 55.06 95 SER A N 1
ATOM 745 C CA . SER A 1 95 ? 22.522 -21.128 -35.954 1.00 55.06 95 SER A CA 1
ATOM 746 C C . SER A 1 95 ? 23.343 -22.391 -35.691 1.00 55.06 95 SER A C 1
ATOM 748 O O . SER A 1 95 ? 23.634 -22.758 -34.553 1.00 55.06 95 SER A O 1
ATOM 750 N N . GLY A 1 96 ? 23.688 -23.085 -36.776 1.00 53.44 96 GLY A N 1
ATOM 751 C CA . GLY A 1 96 ? 24.660 -24.165 -36.756 1.00 53.44 96 GLY A CA 1
ATOM 752 C C . GLY A 1 96 ? 26.016 -23.651 -36.273 1.00 53.44 96 GLY A C 1
ATOM 753 O O . GLY A 1 96 ? 26.631 -22.806 -36.914 1.00 53.44 96 GLY A O 1
ATOM 754 N N . GLY A 1 97 ? 26.483 -24.203 -35.153 1.00 50.91 97 GLY A N 1
ATOM 755 C CA . GLY A 1 97 ? 27.905 -24.247 -34.827 1.00 50.91 97 GLY A CA 1
ATOM 756 C C . GLY A 1 97 ? 28.442 -23.154 -33.908 1.00 50.91 97 GLY A C 1
ATOM 757 O O . GLY A 1 97 ? 29.353 -22.443 -34.297 1.00 50.91 97 GLY A O 1
ATOM 758 N N . GLN A 1 98 ? 28.019 -23.122 -32.643 1.00 45.03 98 GLN A N 1
ATOM 759 C CA . GLN A 1 98 ? 28.968 -22.894 -31.544 1.00 45.03 98 GLN A CA 1
ATOM 760 C C . GLN A 1 98 ? 28.601 -23.793 -30.367 1.00 45.03 98 GLN A C 1
ATOM 762 O O . GLN A 1 98 ? 27.834 -23.448 -29.473 1.00 45.03 98 GLN A O 1
ATOM 767 N N . VAL A 1 99 ? 29.161 -25.000 -30.399 1.00 40.94 99 VAL A N 1
ATOM 768 C CA . VAL A 1 99 ? 29.206 -25.901 -29.253 1.00 40.94 99 VAL A CA 1
ATOM 769 C C . VAL A 1 99 ? 30.083 -25.228 -28.195 1.00 40.94 99 VAL A C 1
ATOM 771 O O . VAL A 1 99 ? 31.307 -25.252 -28.303 1.00 40.94 99 VAL A O 1
ATOM 774 N N . PHE A 1 100 ? 29.483 -24.627 -27.168 1.00 43.91 100 PHE A N 1
ATOM 775 C CA . PHE A 1 100 ? 30.227 -24.177 -25.991 1.00 43.91 100 PHE A CA 1
ATOM 776 C C . PHE A 1 100 ? 30.572 -25.404 -25.132 1.00 43.91 100 PHE A C 1
ATOM 778 O O . PHE A 1 100 ? 29.951 -25.687 -24.110 1.00 43.91 100 PHE A O 1
ATOM 785 N N . ARG A 1 101 ? 31.550 -26.194 -25.595 1.00 37.50 101 ARG A N 1
ATOM 786 C CA . ARG A 1 101 ? 32.256 -27.165 -24.754 1.00 37.50 101 ARG A CA 1
ATOM 787 C C . ARG A 1 101 ? 33.139 -26.365 -23.804 1.00 37.50 101 ARG A C 1
ATOM 789 O O . ARG A 1 101 ? 34.256 -25.995 -24.151 1.00 37.50 101 ARG A O 1
ATOM 796 N N . SER A 1 102 ? 32.647 -26.124 -22.595 1.00 44.44 102 SER A N 1
ATOM 797 C CA . SER A 1 102 ? 33.503 -25.768 -21.466 1.00 44.44 102 SER A CA 1
ATOM 798 C C . SER A 1 102 ? 34.320 -26.998 -21.074 1.00 44.44 102 SER A C 1
ATOM 800 O O . SER A 1 102 ? 33.935 -27.736 -20.172 1.00 44.44 102 SER A O 1
ATOM 802 N N . ASN A 1 103 ? 35.429 -27.242 -21.775 1.00 33.97 103 ASN A N 1
ATOM 803 C CA . ASN A 1 103 ? 36.517 -28.044 -21.234 1.00 33.97 103 ASN A CA 1
ATOM 804 C C . ASN A 1 103 ? 37.618 -27.078 -20.797 1.00 33.97 103 ASN A C 1
ATOM 806 O O . ASN A 1 103 ? 38.177 -26.332 -21.598 1.00 33.97 103 ASN A O 1
ATOM 810 N N . SER A 1 104 ? 37.873 -27.054 -19.498 1.00 50.03 104 SER A N 1
ATOM 811 C CA . SER A 1 104 ? 38.936 -26.285 -18.871 1.00 50.03 104 SER A CA 1
ATOM 812 C C . SER A 1 104 ? 40.305 -26.724 -19.391 1.00 50.03 104 SER A C 1
ATOM 814 O O . SER A 1 104 ? 40.689 -27.873 -19.178 1.00 50.03 104 SER A O 1
ATOM 816 N N . SER A 1 105 ? 41.056 -25.823 -20.025 1.00 38.00 105 SER A N 1
ATOM 817 C CA . SER A 1 105 ? 42.519 -25.701 -19.883 1.00 38.00 105 SER A CA 1
ATOM 818 C C . SER A 1 105 ? 43.057 -24.562 -20.759 1.00 38.00 105 SER A C 1
ATOM 820 O O . SER A 1 105 ? 43.108 -24.654 -21.976 1.00 38.00 105 SER A O 1
ATOM 822 N N . HIS A 1 106 ? 43.459 -23.479 -20.092 1.00 47.22 106 HIS A N 1
ATOM 823 C CA . HIS A 1 106 ? 44.599 -22.631 -20.450 1.00 47.22 106 HIS A CA 1
ATOM 824 C C . HIS A 1 106 ? 44.711 -22.130 -21.911 1.00 47.22 106 HIS A C 1
ATOM 826 O O . HIS A 1 106 ? 45.469 -22.672 -22.709 1.00 47.22 106 HIS A O 1
ATOM 832 N N . ALA A 1 107 ? 44.070 -21.001 -22.233 1.00 34.97 107 ALA A N 1
ATOM 833 C CA . ALA A 1 107 ? 44.503 -20.157 -23.351 1.00 34.97 107 ALA A CA 1
ATOM 834 C C . ALA A 1 107 ? 44.284 -18.676 -23.020 1.00 34.97 107 ALA A C 1
ATOM 836 O O . ALA A 1 107 ? 43.173 -18.148 -23.012 1.00 34.97 107 ALA A O 1
ATOM 837 N N . SER A 1 108 ? 45.388 -18.024 -22.697 1.00 39.78 108 SER A N 1
ATOM 838 C CA . SER A 1 108 ? 45.542 -16.596 -22.489 1.00 39.78 108 SER A CA 1
ATOM 839 C C . SER A 1 108 ? 45.164 -15.793 -23.745 1.00 39.78 108 SER A C 1
ATOM 841 O O . SER A 1 108 ? 45.708 -15.989 -24.825 1.00 39.78 108 SER A O 1
ATOM 843 N N . TYR A 1 109 ? 44.248 -14.842 -23.558 1.00 41.91 109 TYR A N 1
ATOM 844 C CA . TYR A 1 109 ? 44.240 -13.511 -24.176 1.00 41.91 109 TYR A CA 1
ATOM 845 C C . TYR A 1 109 ? 44.442 -13.407 -25.707 1.00 41.91 109 TYR A C 1
ATOM 847 O O . TYR A 1 109 ? 45.514 -13.057 -26.191 1.00 41.91 109 TYR A O 1
ATOM 855 N N . LYS A 1 110 ? 43.349 -13.522 -26.475 1.00 44.03 110 LYS A N 1
ATOM 856 C CA . LYS A 1 110 ? 43.154 -12.746 -27.721 1.00 44.03 110 LYS A CA 1
ATOM 857 C C . LYS A 1 110 ? 41.698 -12.291 -27.859 1.00 44.03 110 LYS A C 1
ATOM 859 O O . LYS A 1 110 ? 40.953 -12.763 -28.706 1.00 44.03 110 LYS A O 1
ATOM 864 N N . ALA A 1 111 ? 41.301 -11.337 -27.017 1.00 43.81 111 ALA A N 1
ATOM 865 C CA . ALA A 1 111 ? 40.003 -10.654 -27.091 1.00 43.81 111 ALA A CA 1
ATOM 866 C C . ALA A 1 111 ? 40.076 -9.281 -27.801 1.00 43.81 111 ALA A C 1
ATOM 868 O O . ALA A 1 111 ? 39.174 -8.465 -27.658 1.00 43.81 111 ALA A O 1
ATOM 869 N N . SER A 1 112 ? 41.154 -8.999 -28.545 1.00 50.06 112 SER A N 1
ATOM 870 C CA . SER A 1 112 ? 41.428 -7.649 -29.068 1.00 50.06 112 SER A CA 1
ATOM 871 C C . SER A 1 112 ? 40.995 -7.410 -30.518 1.00 50.06 112 SER A C 1
ATOM 873 O O . SER A 1 112 ? 40.876 -6.257 -30.908 1.00 50.06 112 SER A O 1
ATOM 875 N N . THR A 1 113 ? 40.762 -8.443 -31.331 1.00 54.34 113 THR A N 1
ATOM 876 C CA . THR A 1 113 ? 40.460 -8.249 -32.764 1.00 54.34 113 THR A CA 1
ATOM 877 C C . THR A 1 113 ? 38.965 -8.050 -33.019 1.00 54.34 113 THR A C 1
ATOM 879 O O . THR A 1 113 ? 38.570 -7.076 -33.646 1.00 54.34 113 THR A O 1
ATOM 882 N N . ASN A 1 114 ? 38.106 -8.875 -32.410 1.00 55.88 114 ASN A N 1
ATOM 883 C CA . ASN A 1 114 ? 36.653 -8.803 -32.625 1.00 55.88 114 ASN A CA 1
ATOM 884 C C . ASN A 1 114 ? 35.996 -7.507 -32.115 1.00 55.88 114 ASN A C 1
ATOM 886 O O . ASN A 1 114 ? 35.035 -7.029 -32.710 1.00 55.88 114 ASN A O 1
ATOM 890 N N . ALA A 1 115 ? 36.493 -6.919 -31.022 1.00 54.88 115 ALA A N 1
ATOM 891 C CA . ALA A 1 115 ? 35.937 -5.668 -30.500 1.00 54.88 115 ALA A CA 1
ATOM 892 C C . ALA A 1 115 ? 36.266 -4.463 -31.403 1.00 54.88 115 ALA A C 1
ATOM 894 O O . ALA A 1 115 ? 35.433 -3.570 -31.554 1.00 54.88 115 ALA A O 1
ATOM 895 N N . GLN A 1 116 ? 37.450 -4.468 -32.025 1.00 59.12 116 GLN A N 1
ATOM 896 C CA . GLN A 1 116 ? 37.929 -3.394 -32.897 1.00 59.12 116 GLN A CA 1
ATOM 897 C C . GLN A 1 116 ? 37.358 -3.490 -34.323 1.00 59.12 116 GLN A C 1
ATOM 899 O O . GLN A 1 116 ? 37.076 -2.469 -34.951 1.00 59.12 116 GLN A O 1
ATOM 904 N N . ASP A 1 117 ? 37.103 -4.705 -34.814 1.00 60.34 117 ASP A N 1
ATOM 905 C CA . ASP A 1 117 ? 36.405 -4.909 -36.090 1.00 60.34 117 ASP A CA 1
ATOM 906 C C . ASP A 1 117 ? 34.916 -4.555 -35.977 1.00 60.34 117 ASP A C 1
ATOM 908 O O . ASP A 1 117 ? 34.354 -3.913 -36.867 1.00 60.34 117 ASP A O 1
ATOM 912 N N . ASN A 1 118 ? 34.289 -4.871 -34.837 1.00 64.38 118 ASN A N 1
ATOM 913 C CA . ASN A 1 118 ? 32.915 -4.461 -34.561 1.00 64.38 118 ASN A CA 1
ATOM 914 C C . ASN A 1 118 ? 32.797 -2.929 -34.459 1.00 64.38 118 ASN A C 1
ATOM 916 O O . ASN A 1 118 ? 31.856 -2.363 -35.007 1.00 64.38 118 ASN A O 1
ATOM 920 N N . SER A 1 119 ? 33.754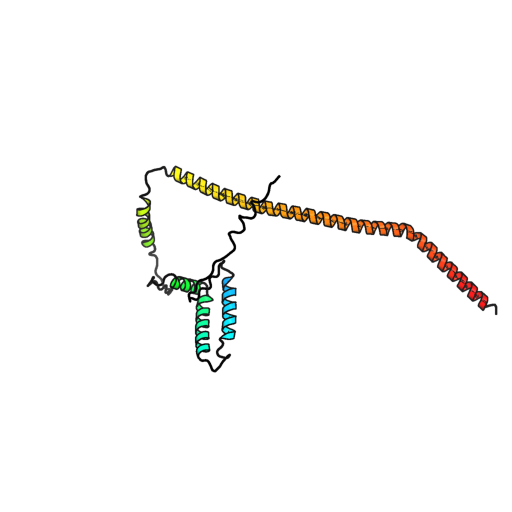 -2.227 -33.835 1.00 59.75 119 SER A N 1
ATOM 921 C CA . SER A 1 119 ? 33.712 -0.756 -33.790 1.00 59.75 119 SER A CA 1
ATOM 922 C C . SER A 1 119 ? 33.823 -0.128 -35.184 1.00 59.75 119 SER A C 1
ATOM 924 O O . SER A 1 119 ? 33.049 0.774 -35.494 1.00 59.75 119 SER A O 1
ATOM 926 N N . ARG A 1 120 ? 34.698 -0.647 -36.060 1.00 67.31 120 ARG A N 1
ATOM 927 C CA . ARG A 1 120 ? 34.809 -0.167 -37.452 1.00 67.31 120 ARG A CA 1
ATOM 928 C C . ARG A 1 120 ? 33.549 -0.413 -38.280 1.00 67.31 120 ARG A C 1
ATOM 930 O O . ARG A 1 120 ? 33.178 0.442 -39.080 1.00 67.31 120 ARG A O 1
ATOM 937 N N . TYR A 1 121 ? 32.884 -1.549 -38.079 1.00 65.94 121 TYR A N 1
ATOM 938 C CA . TYR A 1 121 ? 31.638 -1.875 -38.773 1.00 65.94 121 TYR A CA 1
ATOM 939 C C . TYR A 1 121 ? 30.515 -0.877 -38.446 1.00 65.94 121 TYR A C 1
ATOM 941 O O . TYR A 1 121 ? 29.809 -0.430 -39.348 1.00 65.94 121 TYR A O 1
ATOM 949 N N . TRP A 1 122 ? 30.379 -0.468 -37.177 1.00 66.44 122 TRP A N 1
ATOM 950 C CA . TRP A 1 122 ? 29.355 0.499 -36.760 1.00 66.44 122 TRP A CA 1
ATOM 951 C C . TRP A 1 122 ? 29.699 1.957 -37.109 1.00 66.44 122 TRP A C 1
ATOM 953 O O . TRP A 1 122 ? 28.783 2.743 -37.353 1.00 66.44 122 TRP A O 1
ATOM 963 N N . GLU A 1 123 ? 30.982 2.327 -37.208 1.00 64.62 123 GLU A N 1
ATOM 964 C CA . GLU A 1 123 ? 31.390 3.685 -37.611 1.00 64.62 123 GLU A CA 1
ATOM 965 C C . GLU A 1 123 ? 30.944 4.049 -39.036 1.00 64.62 123 GLU A C 1
ATOM 967 O O . GLU A 1 123 ? 30.496 5.174 -39.268 1.00 64.62 123 GLU A O 1
ATOM 972 N N . GLN A 1 124 ? 30.936 3.084 -39.962 1.00 64.81 124 GLN A N 1
ATOM 973 C CA . GLN A 1 124 ? 30.498 3.300 -41.347 1.00 64.81 124 GLN A CA 1
ATOM 974 C C . GLN A 1 124 ? 29.037 3.776 -41.451 1.00 64.81 124 GLN A C 1
ATOM 976 O O . GLN A 1 124 ? 28.695 4.559 -42.336 1.00 64.81 124 GLN A O 1
ATOM 981 N N . PHE A 1 125 ? 28.169 3.339 -40.534 1.00 63.47 125 PHE A N 1
ATOM 982 C CA . PHE A 1 125 ? 26.743 3.686 -40.535 1.00 63.47 125 PHE A CA 1
ATOM 983 C C . PHE A 1 125 ? 26.417 4.941 -39.714 1.00 63.47 125 PHE A C 1
ATOM 985 O O . PHE A 1 125 ? 25.303 5.460 -39.792 1.00 63.47 125 PHE A O 1
ATOM 992 N N . HIS A 1 126 ? 27.369 5.452 -38.930 1.00 56.94 126 HIS A N 1
ATOM 993 C CA . HIS A 1 126 ? 27.192 6.671 -38.139 1.00 56.94 126 HIS A CA 1
ATOM 994 C C . HIS A 1 126 ? 27.593 7.946 -38.893 1.00 56.94 126 HIS A C 1
ATOM 996 O O . HIS A 1 126 ? 27.157 9.033 -38.513 1.00 56.94 126 HIS A O 1
ATOM 1002 N N . GLN A 1 127 ? 28.343 7.829 -39.993 1.00 54.94 127 GLN A N 1
ATOM 1003 C CA . GLN A 1 127 ? 28.841 8.977 -40.757 1.00 54.94 127 GLN A CA 1
ATOM 1004 C C . GLN A 1 127 ? 27.796 9.626 -41.692 1.00 54.94 127 GLN A C 1
ATOM 1006 O O . GLN A 1 127 ? 28.009 10.739 -42.165 1.00 54.94 127 GLN A O 1
ATOM 1011 N N . SER A 1 128 ? 26.658 8.975 -41.968 1.00 49.47 128 SER A N 1
ATOM 1012 C CA . SER A 1 128 ? 25.698 9.414 -42.998 1.00 49.47 128 SER A CA 1
ATOM 1013 C C . SER A 1 128 ? 24.494 10.226 -42.491 1.00 49.47 128 SER A C 1
ATOM 1015 O O . SER A 1 128 ? 23.568 10.484 -43.258 1.00 49.47 128 SER A O 1
ATOM 1017 N N . GLN A 1 129 ? 24.492 10.693 -41.237 1.00 50.84 129 GLN A N 1
ATOM 1018 C CA . GLN A 1 129 ? 23.474 11.627 -40.723 1.00 50.84 129 GLN A CA 1
ATOM 1019 C C . GLN A 1 129 ? 24.012 13.053 -40.541 1.00 50.84 129 GLN A C 1
ATOM 1021 O O . GLN A 1 129 ? 23.977 13.584 -39.441 1.00 50.84 129 GLN A O 1
ATOM 1026 N N . ALA A 1 130 ? 24.407 13.663 -41.664 1.00 46.06 130 ALA A N 1
ATOM 1027 C CA . ALA A 1 130 ? 24.288 15.097 -41.966 1.00 46.06 130 ALA A CA 1
ATOM 1028 C C . ALA A 1 130 ? 24.949 16.100 -40.973 1.00 46.06 130 ALA A C 1
ATOM 1030 O O . ALA A 1 130 ? 25.557 15.704 -39.986 1.00 46.06 130 ALA A O 1
ATOM 1031 N N . PRO A 1 131 ? 24.986 17.401 -41.318 1.00 52.16 131 PRO A N 1
ATOM 1032 C CA . PRO A 1 131 ? 26.128 18.280 -41.072 1.00 52.16 131 PRO A CA 1
ATOM 1033 C C . PRO A 1 131 ? 26.304 18.587 -39.584 1.00 52.16 131 PRO A C 1
ATOM 1035 O O . PRO A 1 131 ? 25.433 18.276 -38.784 1.00 52.16 131 PRO A O 1
ATOM 1038 N N . GLU A 1 132 ? 27.411 19.232 -39.228 1.00 52.09 132 GLU A N 1
ATOM 1039 C CA . GLU A 1 132 ? 27.772 19.751 -37.906 1.00 52.09 132 GLU A CA 1
ATOM 1040 C C . GLU A 1 132 ? 26.692 20.670 -37.284 1.00 52.09 132 GLU A C 1
ATOM 1042 O O . GLU A 1 132 ? 26.882 21.853 -37.030 1.00 52.09 132 GLU A O 1
ATOM 1047 N N . MET A 1 133 ? 25.522 20.125 -36.968 1.00 49.88 133 MET A N 1
ATOM 1048 C CA . MET A 1 133 ? 24.509 20.719 -36.112 1.00 49.88 133 MET A CA 1
ATOM 1049 C C . MET A 1 133 ? 24.963 20.521 -34.669 1.00 49.88 133 MET A C 1
ATOM 1051 O O . MET A 1 133 ? 24.292 19.860 -33.885 1.00 49.88 133 MET A O 1
ATOM 1055 N N . THR A 1 134 ? 26.148 21.085 -34.398 1.00 59.53 134 THR A N 1
ATOM 1056 C CA . THR A 1 134 ? 26.852 21.332 -33.137 1.00 59.53 134 THR A CA 1
ATOM 1057 C C . THR A 1 134 ? 26.616 20.227 -32.110 1.00 59.53 134 THR A C 1
ATOM 1059 O O . THR A 1 134 ? 25.534 20.132 -31.533 1.00 59.53 134 THR A O 1
ATOM 1062 N N . ALA A 1 135 ? 27.629 19.406 -31.817 1.00 62.78 135 ALA A N 1
ATOM 1063 C CA . ALA A 1 135 ? 27.569 18.378 -30.765 1.00 62.78 135 ALA A CA 1
ATOM 1064 C C . ALA A 1 135 ? 26.918 18.901 -29.462 1.00 62.78 135 ALA A C 1
ATOM 1066 O O . ALA A 1 135 ? 26.144 18.204 -28.803 1.00 62.78 135 ALA A O 1
ATOM 1067 N N . ASP A 1 136 ? 27.132 20.183 -29.174 1.00 67.25 136 ASP A N 1
ATOM 1068 C CA . ASP A 1 136 ? 26.500 20.976 -28.124 1.00 67.25 136 ASP A CA 1
ATOM 1069 C C . ASP A 1 136 ? 24.954 20.955 -28.121 1.00 67.25 136 ASP A C 1
ATOM 1071 O O . ASP A 1 136 ? 24.317 20.816 -27.073 1.00 67.25 136 ASP A O 1
ATOM 1075 N N . ASN A 1 137 ? 24.315 21.035 -29.287 1.00 72.19 137 ASN A N 1
ATOM 1076 C CA . ASN A 1 137 ? 22.861 21.019 -29.463 1.00 72.19 137 ASN A CA 1
ATOM 1077 C C . ASN A 1 137 ? 22.277 19.634 -29.180 1.00 72.19 137 ASN A C 1
ATOM 1079 O O . ASN A 1 137 ? 21.210 19.511 -28.570 1.00 72.19 137 ASN A O 1
ATOM 1083 N N . TRP A 1 138 ? 22.983 18.583 -29.603 1.00 66.50 138 TRP A N 1
ATOM 1084 C CA . TRP A 1 138 ? 22.585 17.198 -29.366 1.00 66.50 138 TRP A CA 1
ATOM 1085 C C . TRP A 1 138 ? 22.702 16.842 -27.880 1.00 66.50 138 TRP A C 1
ATOM 1087 O O . TRP A 1 138 ? 21.764 16.297 -27.289 1.00 66.50 138 TRP A O 1
ATOM 1097 N N . GLN A 1 139 ? 23.789 17.276 -27.235 1.00 72.50 139 GLN A N 1
ATOM 1098 C CA . GLN A 1 139 ? 23.973 17.184 -25.785 1.00 72.50 139 GLN A CA 1
ATOM 1099 C C . GLN A 1 139 ? 22.860 17.930 -25.029 1.00 72.50 139 GLN A C 1
ATOM 1101 O O . GLN A 1 139 ? 22.257 17.374 -24.108 1.00 72.50 139 GLN A O 1
ATOM 1106 N N . LYS A 1 140 ? 22.505 19.155 -25.449 1.00 74.81 140 LYS A N 1
ATOM 1107 C CA . LYS A 1 140 ? 21.401 19.940 -24.858 1.00 74.81 140 LYS A CA 1
ATOM 1108 C C . LYS A 1 140 ? 20.042 19.245 -25.016 1.00 74.81 140 LYS A C 1
ATOM 1110 O O . LYS A 1 140 ? 19.279 19.179 -24.052 1.00 74.81 140 LYS A O 1
ATOM 1115 N N . ARG A 1 141 ? 19.731 18.676 -26.188 1.00 73.06 141 ARG A N 1
ATOM 1116 C CA . ARG A 1 141 ? 18.479 17.924 -26.420 1.00 73.06 141 ARG A CA 1
ATOM 1117 C C . ARG A 1 141 ? 18.404 16.650 -25.574 1.00 73.06 141 ARG A C 1
ATOM 1119 O O . ARG A 1 141 ? 17.343 16.361 -25.019 1.00 73.06 141 ARG A O 1
ATOM 1126 N N . ARG A 1 142 ? 19.515 15.922 -25.423 1.00 72.31 142 ARG A N 1
ATOM 1127 C CA . ARG A 1 142 ? 19.596 14.729 -24.567 1.00 72.31 142 ARG A CA 1
ATOM 1128 C C . ARG A 1 142 ? 19.401 15.084 -23.092 1.00 72.31 142 ARG A C 1
ATOM 1130 O O . ARG A 1 142 ? 18.585 14.454 -22.429 1.00 72.31 142 ARG A O 1
ATOM 1137 N N . LYS A 1 143 ? 20.043 16.153 -22.606 1.00 78.62 143 LYS A N 1
ATOM 1138 C CA . LYS A 1 143 ? 19.859 16.667 -21.236 1.00 78.62 143 LYS A CA 1
ATOM 1139 C C . LYS A 1 143 ? 18.403 17.047 -20.945 1.00 78.62 143 LYS A C 1
ATOM 1141 O O . LYS A 1 143 ? 17.898 16.678 -19.893 1.00 78.62 143 LYS A O 1
ATOM 1146 N N . LYS A 1 144 ? 17.696 17.692 -21.884 1.00 80.31 144 LYS A N 1
ATOM 1147 C CA . LYS A 1 144 ? 16.264 18.029 -21.730 1.00 80.31 144 LYS A CA 1
ATOM 1148 C C . LYS A 1 144 ? 15.371 16.790 -21.612 1.00 80.31 144 LYS A C 1
ATOM 1150 O O . LYS A 1 144 ? 14.515 16.745 -20.735 1.00 80.31 144 LYS A O 1
ATOM 1155 N N . LYS A 1 145 ? 15.586 15.772 -22.454 1.00 84.62 145 LYS A N 1
ATOM 1156 C CA . LYS A 1 145 ? 14.837 14.504 -22.375 1.00 84.62 145 LYS A CA 1
ATOM 1157 C C . LYS A 1 145 ? 15.137 13.748 -21.078 1.00 84.62 145 LYS A C 1
ATOM 1159 O O . LYS A 1 145 ? 14.214 13.278 -20.426 1.00 84.62 145 LYS A O 1
ATOM 1164 N N . ASN A 1 146 ? 16.404 13.697 -20.673 1.00 86.00 146 ASN A N 1
ATOM 1165 C CA . ASN A 1 146 ? 16.814 13.068 -19.418 1.00 86.00 146 ASN A CA 1
ATOM 1166 C C . ASN A 1 146 ? 16.199 13.786 -18.207 1.00 86.00 146 ASN A C 1
ATOM 1168 O O . ASN A 1 146 ? 15.708 13.132 -17.294 1.00 86.00 146 ASN A O 1
ATOM 1172 N N . LEU A 1 147 ? 16.159 15.121 -18.227 1.00 89.38 147 LEU A N 1
ATOM 1173 C CA . LEU A 1 147 ? 15.538 15.924 -17.174 1.00 89.38 147 LEU A CA 1
ATOM 1174 C C . LEU A 1 147 ? 14.025 15.689 -17.098 1.00 89.38 147 LEU A C 1
ATOM 1176 O O . LEU A 1 147 ? 13.475 15.605 -16.007 1.00 89.38 147 LEU A O 1
ATOM 1180 N N . HIS A 1 148 ? 13.365 15.502 -18.240 1.00 91.19 148 HIS A N 1
ATOM 1181 C CA . HIS A 1 148 ? 11.947 15.154 -18.289 1.00 91.19 148 HIS A CA 1
ATOM 1182 C C . HIS A 1 148 ? 11.662 13.768 -17.684 1.00 91.19 148 HIS A C 1
ATOM 1184 O O . HIS A 1 148 ? 10.723 13.612 -16.910 1.00 91.19 148 HIS A O 1
ATOM 1190 N N . ILE A 1 149 ? 12.516 12.775 -17.968 1.00 92.19 149 ILE A N 1
ATOM 1191 C CA . ILE A 1 149 ? 12.424 11.428 -17.379 1.00 92.19 149 ILE A CA 1
ATOM 1192 C C . ILE A 1 149 ? 12.615 11.484 -15.857 1.00 92.19 149 ILE A C 1
ATOM 1194 O O . ILE A 1 149 ? 11.836 10.885 -15.116 1.00 92.19 149 ILE A O 1
ATOM 1198 N N . VAL A 1 150 ? 13.614 12.235 -15.381 1.00 95.19 150 VAL A N 1
ATOM 1199 C CA . VAL A 1 150 ? 13.844 12.442 -13.942 1.00 95.19 150 VAL A CA 1
ATOM 1200 C C . VAL A 1 150 ? 12.657 13.164 -13.301 1.00 95.19 150 VAL A C 1
ATOM 1202 O O . VAL A 1 150 ? 12.206 12.755 -12.235 1.00 95.19 150 VAL A O 1
ATOM 1205 N N . GLY A 1 151 ? 12.099 14.175 -13.971 1.00 95.81 151 GLY A N 1
ATOM 1206 C CA . GLY A 1 151 ? 10.910 14.892 -13.513 1.00 95.81 151 GLY A CA 1
ATOM 1207 C C . GLY A 1 151 ? 9.705 13.971 -13.321 1.00 95.81 151 GLY A C 1
ATOM 1208 O O . GLY A 1 151 ? 9.070 14.009 -12.269 1.00 95.81 151 GLY A O 1
ATOM 1209 N N . TYR A 1 152 ? 9.431 13.083 -14.281 1.00 96.12 152 TYR A N 1
ATOM 1210 C CA . TYR A 1 152 ? 8.371 12.085 -14.126 1.00 96.12 152 TYR A CA 1
ATOM 1211 C C . TYR A 1 152 ? 8.650 11.093 -12.999 1.00 96.12 152 TYR A C 1
ATOM 1213 O O . TYR A 1 152 ? 7.740 10.780 -12.236 1.00 96.12 152 TYR A O 1
ATOM 1221 N N . CYS A 1 153 ? 9.895 10.640 -12.842 1.00 94.75 153 CYS A N 1
ATOM 1222 C CA . CYS A 1 153 ? 10.279 9.760 -11.739 1.00 94.75 153 CYS A CA 1
ATOM 1223 C C . CYS A 1 153 ? 9.983 10.414 -10.377 1.00 94.75 153 CYS A C 1
ATOM 1225 O O . CYS A 1 153 ? 9.257 9.847 -9.558 1.00 94.75 153 CYS A O 1
ATOM 1227 N N . VAL A 1 154 ? 10.439 11.653 -10.174 1.00 97.19 154 VAL A N 1
ATOM 1228 C CA . VAL A 1 154 ? 10.190 12.416 -8.941 1.00 97.19 154 VAL A CA 1
ATOM 1229 C C . VAL A 1 154 ? 8.693 12.651 -8.722 1.00 97.19 154 VAL A C 1
ATOM 1231 O O . VAL A 1 154 ? 8.204 12.464 -7.608 1.00 97.19 154 VAL A O 1
ATOM 1234 N N . LEU A 1 155 ? 7.937 12.983 -9.774 1.00 96.56 155 LEU A N 1
ATOM 1235 C CA . LEU A 1 155 ? 6.486 13.161 -9.683 1.00 96.56 155 LEU A CA 1
ATOM 1236 C C . LEU A 1 155 ? 5.791 11.884 -9.190 1.00 96.56 155 LEU A C 1
ATOM 1238 O O . LEU A 1 155 ? 4.956 11.948 -8.291 1.00 96.56 155 LEU A O 1
ATOM 1242 N N . THR A 1 156 ? 6.154 10.718 -9.731 1.00 94.81 156 THR A N 1
ATOM 1243 C CA . THR A 1 156 ? 5.562 9.438 -9.305 1.00 94.81 156 THR A CA 1
ATOM 1244 C C . THR A 1 156 ? 5.908 9.075 -7.860 1.00 94.81 156 THR A C 1
ATOM 1246 O O . THR A 1 156 ? 5.041 8.579 -7.141 1.00 94.81 156 THR A O 1
ATOM 1249 N N . MET A 1 157 ? 7.123 9.391 -7.394 1.00 96.94 157 MET A N 1
ATOM 1250 C CA . MET A 1 157 ? 7.502 9.214 -5.988 1.00 96.94 157 MET A CA 1
ATOM 1251 C C . MET A 1 157 ? 6.652 10.092 -5.060 1.00 96.94 157 MET A C 1
ATOM 1253 O O . MET A 1 157 ? 6.121 9.598 -4.065 1.00 96.94 157 MET A O 1
ATOM 1257 N N . LEU A 1 158 ? 6.467 11.372 -5.405 1.00 96.81 158 LEU A N 1
ATOM 1258 C CA . LEU A 1 158 ? 5.642 12.299 -4.622 1.00 96.81 158 LEU A CA 1
ATOM 1259 C C . LEU A 1 158 ? 4.171 11.881 -4.591 1.00 96.81 158 LEU A C 1
ATOM 1261 O O . LEU A 1 158 ? 3.534 11.975 -3.543 1.00 96.81 158 LEU A O 1
ATOM 1265 N N . LEU A 1 159 ? 3.638 11.375 -5.706 1.00 96.56 159 LEU A N 1
ATOM 1266 C CA . LEU A 1 159 ? 2.282 10.830 -5.751 1.00 96.56 159 LEU A CA 1
ATOM 1267 C C . LEU A 1 159 ? 2.135 9.612 -4.832 1.00 96.56 159 LEU A C 1
ATOM 1269 O O . LEU A 1 159 ? 1.168 9.548 -4.077 1.00 96.56 159 LEU A O 1
ATOM 1273 N N . GLY A 1 160 ? 3.103 8.690 -4.838 1.00 95.94 160 GLY A N 1
ATOM 1274 C CA . GLY A 1 160 ? 3.108 7.540 -3.930 1.00 95.94 160 GLY A CA 1
ATOM 1275 C C . GLY A 1 160 ? 3.095 7.966 -2.460 1.00 95.94 160 GLY A C 1
ATOM 1276 O O . GLY A 1 160 ? 2.234 7.538 -1.691 1.00 95.94 160 GLY A O 1
ATOM 1277 N N . ILE A 1 161 ? 3.987 8.885 -2.083 1.00 96.06 161 ILE A N 1
ATOM 1278 C CA . ILE A 1 161 ? 4.055 9.437 -0.722 1.00 96.06 161 ILE A CA 1
ATOM 1279 C C . ILE A 1 161 ? 2.748 10.158 -0.355 1.00 96.06 161 ILE A C 1
ATOM 1281 O O . ILE A 1 161 ? 2.219 9.962 0.738 1.00 96.06 161 ILE A O 1
ATOM 1285 N N . GLY A 1 162 ? 2.182 10.944 -1.274 1.00 95.06 162 GLY A N 1
ATOM 1286 C CA . GLY A 1 162 ? 0.915 11.646 -1.071 1.00 95.06 162 GLY A CA 1
ATOM 1287 C C . GLY A 1 162 ? -0.254 10.695 -0.807 1.00 95.06 162 GLY A C 1
ATOM 1288 O O . GLY A 1 162 ? -1.025 10.918 0.128 1.00 95.06 162 GLY A O 1
ATOM 1289 N N . VAL A 1 163 ? -0.354 9.600 -1.569 1.00 96.12 163 VAL A N 1
ATOM 1290 C CA . VAL A 1 163 ? -1.367 8.553 -1.351 1.00 96.12 163 VAL A CA 1
ATOM 1291 C C . VAL A 1 163 ? -1.211 7.929 0.033 1.00 96.12 163 VAL A C 1
ATOM 1293 O O . VAL A 1 163 ? -2.205 7.808 0.753 1.00 96.12 163 VAL A O 1
ATOM 1296 N N . HIS A 1 164 ? 0.018 7.600 0.444 1.00 94.00 164 HIS A N 1
ATOM 1297 C CA . HIS A 1 164 ? 0.273 7.071 1.784 1.00 94.00 164 HIS A CA 1
ATOM 1298 C C . HIS A 1 164 ? -0.161 8.054 2.878 1.00 94.00 164 HIS A C 1
ATOM 1300 O O . HIS A 1 164 ? -0.890 7.660 3.785 1.00 94.00 164 HIS A O 1
ATOM 1306 N N . ILE A 1 165 ? 0.199 9.337 2.775 1.00 92.81 165 ILE A N 1
ATOM 1307 C CA . ILE A 1 165 ? -0.183 10.357 3.764 1.00 92.81 165 ILE A CA 1
ATOM 1308 C C . ILE A 1 165 ? -1.707 10.489 3.864 1.00 92.81 165 ILE A C 1
ATOM 1310 O O . ILE A 1 165 ? -2.252 10.518 4.966 1.00 92.81 165 ILE A O 1
ATOM 1314 N N . VAL A 1 166 ? -2.421 10.548 2.736 1.00 92.81 166 VAL A N 1
ATOM 1315 C CA . VAL A 1 166 ? -3.890 10.653 2.739 1.00 92.81 166 VAL A CA 1
ATOM 1316 C C . VAL A 1 166 ? -4.530 9.410 3.354 1.00 92.81 166 VAL A C 1
ATOM 1318 O O . VAL A 1 166 ? -5.464 9.535 4.150 1.00 92.81 166 VAL A O 1
ATOM 1321 N N . PHE A 1 167 ? -4.022 8.223 3.021 1.00 91.12 167 PHE A N 1
ATOM 1322 C CA . PHE A 1 167 ? -4.501 6.962 3.576 1.00 91.12 167 PHE A CA 1
ATOM 1323 C C . PHE A 1 167 ? -4.319 6.910 5.097 1.00 91.12 167 PHE A C 1
ATOM 1325 O O . PHE A 1 167 ? -5.287 6.662 5.816 1.00 91.12 167 PHE A O 1
ATOM 1332 N N . PHE A 1 168 ? -3.128 7.247 5.599 1.00 89.56 168 PHE A N 1
ATOM 1333 C CA . PHE A 1 168 ? -2.862 7.292 7.037 1.00 89.56 168 PHE A CA 1
ATOM 1334 C C . PHE A 1 168 ? -3.735 8.321 7.762 1.00 89.56 168 PHE A C 1
ATOM 1336 O O . PHE A 1 168 ? -4.341 7.985 8.775 1.00 89.56 168 PHE A O 1
ATOM 1343 N N . ARG A 1 169 ? -3.912 9.528 7.212 1.00 89.69 169 ARG A N 1
ATOM 1344 C CA . ARG A 1 169 ? -4.785 10.554 7.817 1.00 89.69 169 ARG A CA 1
ATOM 1345 C C . ARG A 1 169 ? -6.254 10.133 7.861 1.00 89.69 169 ARG A C 1
ATOM 1347 O O . ARG A 1 169 ? -6.976 10.497 8.788 1.00 89.69 169 ARG A O 1
ATOM 1354 N N . LYS A 1 170 ? -6.724 9.382 6.859 1.00 87.00 170 LYS A N 1
ATOM 1355 C CA . LYS A 1 170 ? -8.082 8.818 6.861 1.00 87.00 170 LYS A CA 1
ATOM 1356 C C . LYS A 1 170 ? -8.239 7.742 7.930 1.00 87.00 170 LYS A C 1
ATOM 1358 O O . LYS A 1 170 ? -9.247 7.758 8.632 1.00 87.00 170 LYS A O 1
ATOM 1363 N N . LEU A 1 171 ? -7.260 6.847 8.060 1.00 82.06 171 LEU A N 1
ATOM 1364 C CA . LEU A 1 171 ? -7.262 5.811 9.092 1.00 82.06 171 LEU A CA 1
ATOM 1365 C C . LEU A 1 171 ? -7.234 6.4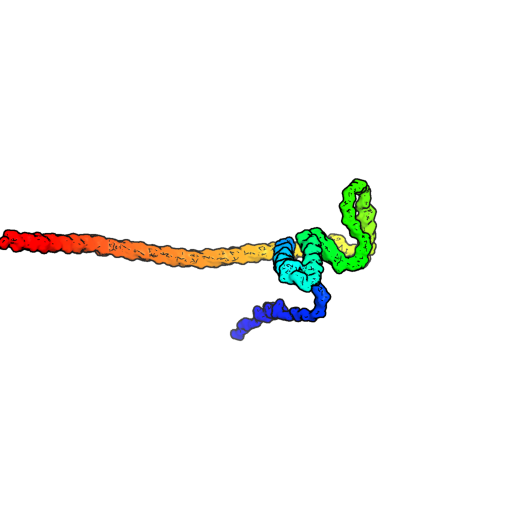16 10.493 1.00 82.06 171 LEU A C 1
ATOM 1367 O O . LEU A 1 171 ? -8.054 6.041 11.322 1.00 82.06 171 LEU A O 1
ATOM 1371 N N . GLU A 1 172 ? -6.362 7.395 10.723 1.00 82.88 172 GLU A N 1
ATOM 1372 C CA . GLU A 1 172 ? -6.252 8.105 11.996 1.00 82.88 172 GLU A CA 1
ATOM 1373 C C . GLU A 1 172 ? -7.575 8.775 12.378 1.00 82.88 172 GLU A C 1
ATOM 1375 O O . GLU A 1 172 ? -8.065 8.586 13.484 1.00 82.88 172 GLU A O 1
ATOM 1380 N N . LYS A 1 173 ? -8.230 9.477 11.443 1.00 85.00 173 LYS A N 1
ATOM 1381 C CA . LYS A 1 173 ? -9.518 10.128 11.721 1.00 85.00 173 LYS A CA 1
ATOM 1382 C C . LYS A 1 173 ? -10.624 9.134 12.086 1.00 85.00 173 LYS A C 1
ATOM 1384 O O . LYS A 1 173 ? -11.432 9.415 12.967 1.00 85.00 173 LYS A O 1
ATOM 1389 N N . VAL A 1 174 ? -10.686 7.993 11.399 1.00 82.88 174 VAL A N 1
ATOM 1390 C CA . VAL A 1 174 ? -11.682 6.949 11.694 1.00 82.88 174 VAL A CA 1
ATOM 1391 C C . VAL A 1 174 ? -11.368 6.266 13.024 1.00 82.88 174 VAL A C 1
ATOM 1393 O O . VAL A 1 174 ? -12.281 6.023 13.810 1.00 82.88 174 VAL A O 1
ATOM 1396 N N . HIS A 1 175 ? -10.092 5.995 13.295 1.00 85.81 175 HIS A N 1
ATOM 1397 C CA . HIS A 1 175 ? -9.653 5.353 14.527 1.00 85.81 175 HIS A CA 1
ATOM 1398 C C . HIS A 1 175 ? -9.853 6.257 15.745 1.00 85.81 175 HIS A C 1
ATOM 1400 O O . HIS A 1 175 ? -10.384 5.791 16.744 1.00 85.81 175 HIS A O 1
ATOM 1406 N N . ASN A 1 176 ? -9.531 7.548 15.640 1.00 87.81 176 ASN A N 1
ATOM 1407 C CA . ASN A 1 176 ? -9.733 8.514 16.719 1.00 87.81 176 ASN A CA 1
ATOM 1408 C C . ASN A 1 176 ? -11.219 8.671 17.051 1.00 87.81 176 ASN A C 1
ATOM 1410 O O . ASN A 1 176 ? -11.588 8.525 18.206 1.00 87.81 176 ASN A O 1
ATOM 1414 N N . ASN A 1 177 ? -12.093 8.826 16.047 1.00 87.44 177 ASN A N 1
ATOM 1415 C CA . ASN A 1 177 ? -13.540 8.864 16.296 1.00 87.44 177 ASN A CA 1
ATOM 1416 C C . ASN A 1 177 ? -14.058 7.576 16.958 1.00 87.44 177 ASN A C 1
ATOM 1418 O O . ASN A 1 177 ? -14.981 7.623 17.767 1.00 87.44 177 ASN A O 1
ATOM 1422 N N . TYR A 1 178 ? -13.500 6.418 16.595 1.00 90.69 178 TYR A N 1
ATOM 1423 C CA . TYR A 1 178 ? -13.863 5.153 17.229 1.00 90.69 178 TYR A CA 1
ATOM 1424 C C . TYR A 1 178 ? -13.365 5.079 18.678 1.00 90.69 178 TYR A C 1
ATOM 1426 O O . TYR A 1 178 ? -14.108 4.622 19.545 1.00 90.69 178 TYR A O 1
ATOM 1434 N N . MET A 1 179 ? -12.142 5.540 18.949 1.00 89.81 179 MET A N 1
ATOM 1435 C CA . MET A 1 179 ? -11.578 5.573 20.299 1.00 89.81 179 MET A CA 1
ATOM 1436 C C . MET A 1 179 ? -12.329 6.550 21.201 1.00 89.81 179 MET A C 1
ATOM 1438 O O . MET A 1 179 ? -12.692 6.166 22.308 1.00 89.81 179 MET A O 1
ATOM 1442 N N . ASP A 1 180 ? -12.691 7.731 20.700 1.00 93.12 180 ASP A N 1
ATOM 1443 C CA . ASP A 1 180 ? -13.495 8.709 21.441 1.00 93.12 180 ASP A CA 1
ATOM 1444 C C . ASP A 1 180 ? -14.866 8.137 21.827 1.00 93.12 180 ASP A C 1
ATOM 1446 O O . ASP A 1 180 ? -15.343 8.333 22.945 1.00 93.12 180 ASP A O 1
ATOM 1450 N N . GLU A 1 181 ? -15.501 7.379 20.927 1.00 93.62 181 GLU A N 1
ATOM 1451 C CA . GLU A 1 181 ? -16.777 6.728 21.222 1.00 93.62 181 GLU A CA 1
ATOM 1452 C C . GLU A 1 181 ? -16.624 5.653 22.307 1.00 93.62 181 GLU A C 1
ATOM 1454 O O . GLU A 1 181 ? -17.458 5.552 23.211 1.00 93.62 181 GLU A O 1
ATOM 1459 N N . LYS A 1 182 ? -15.546 4.861 22.255 1.00 91.31 182 LYS A N 1
ATOM 1460 C CA . LYS A 1 182 ? -15.262 3.843 23.275 1.00 91.31 182 LYS A CA 1
ATOM 1461 C C . LYS A 1 182 ? -14.958 4.468 24.630 1.00 91.31 182 LYS A C 1
ATOM 1463 O O . LYS A 1 182 ? -15.550 4.038 25.622 1.00 91.31 182 LYS A O 1
ATOM 1468 N N . ASP A 1 183 ? -14.135 5.506 24.667 1.00 93.75 183 ASP A N 1
ATOM 1469 C CA . ASP A 1 183 ? -13.801 6.232 25.892 1.00 93.75 183 ASP A CA 1
ATOM 1470 C C . ASP A 1 183 ? -15.027 6.919 26.488 1.00 93.75 183 ASP A C 1
ATOM 1472 O O . ASP A 1 183 ? -15.242 6.870 27.704 1.00 93.75 183 ASP A O 1
ATOM 1476 N N . ARG A 1 184 ? -15.900 7.482 25.645 1.00 95.50 184 ARG A N 1
ATOM 1477 C CA . ARG A 1 184 ? -17.174 8.061 26.081 1.00 95.50 184 ARG A CA 1
ATOM 1478 C C . ARG A 1 184 ? -18.069 7.020 26.746 1.00 95.50 184 ARG A C 1
ATOM 1480 O O . ARG A 1 184 ? -18.623 7.289 27.812 1.00 95.50 184 ARG A O 1
ATOM 1487 N N . VAL A 1 185 ? -18.204 5.834 26.151 1.00 95.25 185 VAL A N 1
ATOM 1488 C CA . VAL A 1 185 ? -19.011 4.743 26.720 1.00 95.25 185 VAL A CA 1
ATOM 1489 C C . VAL A 1 185 ? -18.423 4.263 28.049 1.00 95.25 185 VAL A C 1
ATOM 1491 O O . VAL A 1 185 ? -19.165 4.130 29.022 1.00 95.25 185 VAL A O 1
ATOM 1494 N N . ILE A 1 186 ? -17.104 4.065 28.128 1.00 93.81 186 ILE A N 1
ATOM 1495 C CA . ILE A 1 186 ? -16.419 3.647 29.363 1.00 93.81 186 ILE A CA 1
ATOM 1496 C C . ILE A 1 186 ? -16.615 4.692 30.468 1.00 93.81 186 ILE A C 1
ATOM 1498 O O . ILE A 1 186 ? -16.978 4.350 31.596 1.00 93.81 186 ILE A O 1
ATOM 1502 N N . THR A 1 187 ? -16.446 5.971 30.133 1.00 96.19 187 THR A N 1
ATOM 1503 C CA . THR A 1 187 ? -16.625 7.087 31.069 1.00 96.19 187 THR A CA 1
ATOM 1504 C C . THR A 1 187 ? -18.064 7.167 31.572 1.00 96.19 187 THR A C 1
ATOM 1506 O O . THR A 1 187 ? -18.294 7.380 32.763 1.00 96.19 187 THR A O 1
ATOM 1509 N N . ASN A 1 188 ? -19.045 6.954 30.691 1.00 96.25 188 ASN A N 1
ATOM 1510 C CA . ASN A 1 188 ? -20.453 6.959 31.070 1.00 96.25 188 ASN A CA 1
ATOM 1511 C C . ASN A 1 188 ? -20.777 5.819 32.049 1.00 96.25 188 ASN A C 1
ATOM 1513 O O . ASN A 1 188 ? -21.338 6.067 33.112 1.00 96.25 188 ASN A O 1
ATOM 1517 N N . ILE A 1 189 ? -20.337 4.591 31.755 1.00 95.12 189 ILE A N 1
ATOM 1518 C CA . ILE A 1 189 ? -20.540 3.429 32.640 1.00 95.12 189 ILE A CA 1
ATOM 1519 C C . ILE A 1 189 ? -19.892 3.661 34.013 1.00 95.12 189 ILE A C 1
ATOM 1521 O O . ILE A 1 189 ? -20.471 3.307 35.048 1.00 95.12 189 ILE A O 1
ATOM 1525 N N . TYR A 1 190 ? -18.706 4.275 34.042 1.00 94.19 190 TYR A N 1
ATOM 1526 C CA . TYR A 1 190 ? -18.036 4.644 35.285 1.00 94.19 190 TYR A CA 1
ATOM 1527 C C . TYR A 1 190 ? -18.853 5.661 36.093 1.00 94.19 190 TYR A C 1
ATOM 1529 O O . TYR A 1 190 ? -19.102 5.444 37.281 1.00 94.19 190 TYR A O 1
ATOM 1537 N N . ASN A 1 191 ? -19.320 6.738 35.455 1.00 95.62 19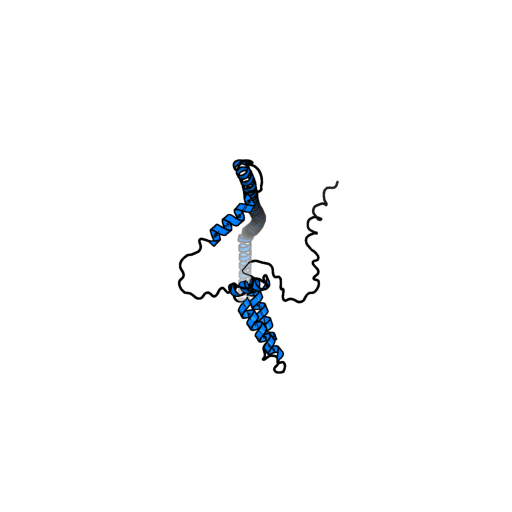1 ASN A N 1
ATOM 1538 C CA . ASN A 1 191 ? -20.120 7.773 36.110 1.00 95.62 191 ASN A CA 1
ATOM 1539 C C . ASN A 1 191 ? -21.460 7.230 36.618 1.00 95.62 191 ASN A C 1
ATOM 1541 O O . ASN A 1 191 ? -21.816 7.459 37.771 1.00 95.62 191 ASN A O 1
ATOM 1545 N N . GLU A 1 192 ? -22.157 6.438 35.810 1.00 95.38 192 GLU A N 1
ATOM 1546 C CA . GLU A 1 192 ? -23.420 5.800 36.179 1.00 95.38 192 GLU A CA 1
ATOM 1547 C C . GLU A 1 192 ? -23.240 4.875 37.396 1.00 95.38 192 GLU A C 1
ATOM 1549 O O . GLU A 1 192 ? -24.021 4.890 38.351 1.00 95.38 192 GLU A O 1
ATOM 1554 N N . SER A 1 193 ? -22.161 4.090 37.408 1.00 92.44 193 SER A N 1
ATOM 1555 C CA . SER A 1 193 ? -21.824 3.215 38.534 1.00 92.44 193 SER A CA 1
ATOM 1556 C C . SER A 1 193 ? -21.442 4.008 39.786 1.00 92.44 193 SER A C 1
ATOM 1558 O O . SER A 1 193 ? -21.853 3.641 40.890 1.00 92.44 193 SER A O 1
ATOM 1560 N N . LYS A 1 194 ? -20.736 5.134 39.629 1.00 93.69 194 LYS A N 1
ATOM 1561 C CA . LYS A 1 194 ? -20.400 6.066 40.714 1.00 93.69 194 LYS A CA 1
ATOM 1562 C C . LYS A 1 194 ? -21.651 6.697 41.327 1.00 93.69 194 LYS A C 1
ATOM 1564 O O . LYS A 1 194 ? -21.766 6.761 42.552 1.00 93.69 194 LYS A O 1
ATOM 1569 N N . GLU A 1 195 ? -22.610 7.121 40.509 1.00 91.06 195 GLU A N 1
ATOM 1570 C CA . GLU A 1 195 ? -23.878 7.678 40.984 1.00 91.06 195 GLU A CA 1
ATOM 1571 C C . GLU A 1 195 ? -24.732 6.627 41.687 1.00 91.06 195 GLU A C 1
ATOM 1573 O O . GLU A 1 195 ? -25.197 6.876 42.802 1.00 91.06 195 GLU A O 1
ATOM 1578 N N . ARG A 1 196 ? -24.852 5.423 41.108 1.00 86.38 196 ARG A N 1
ATOM 1579 C CA . ARG A 1 196 ? -25.513 4.275 41.748 1.00 86.38 196 ARG A CA 1
ATOM 1580 C C . ARG A 1 196 ? -24.914 3.962 43.111 1.00 86.38 196 ARG A C 1
ATOM 1582 O O . ARG A 1 196 ? -25.664 3.751 44.060 1.00 86.38 196 ARG A O 1
ATOM 1589 N N . ALA A 1 197 ? -23.589 3.958 43.234 1.00 84.81 197 ALA A N 1
ATOM 1590 C CA . ALA A 1 197 ? -22.921 3.750 44.515 1.00 84.81 197 ALA A CA 1
ATOM 1591 C C . ALA A 1 197 ? -23.250 4.868 45.520 1.00 84.81 197 ALA A C 1
ATOM 1593 O O . ALA A 1 197 ? -23.506 4.586 46.691 1.00 84.81 197 ALA A O 1
ATOM 1594 N N . ARG A 1 198 ? -23.328 6.125 45.064 1.00 84.12 198 ARG A N 1
ATOM 1595 C CA . ARG A 1 198 ? -23.670 7.274 45.916 1.00 84.12 198 ARG A CA 1
ATOM 1596 C C . ARG A 1 198 ? -25.102 7.203 46.451 1.00 84.12 198 ARG A C 1
ATOM 1598 O O . ARG A 1 198 ? -25.324 7.507 47.619 1.00 84.12 198 ARG A O 1
ATOM 1605 N N . VAL A 1 199 ? -26.066 6.792 45.622 1.00 81.38 199 VAL A N 1
ATOM 1606 C CA . VAL A 1 199 ? -27.484 6.714 46.024 1.00 81.38 199 VAL A CA 1
ATOM 1607 C C . VAL A 1 199 ? -27.828 5.426 46.773 1.00 81.38 199 VAL A C 1
ATOM 1609 O O . VAL A 1 199 ? -28.645 5.463 47.693 1.00 81.38 199 VAL A O 1
ATOM 1612 N N . ASN A 1 200 ? -27.189 4.304 46.428 1.00 75.00 200 ASN A N 1
ATOM 1613 C CA . ASN A 1 200 ? -27.508 2.989 46.988 1.00 75.00 200 ASN A CA 1
ATOM 1614 C C . ASN A 1 200 ? -26.572 2.550 48.118 1.00 75.00 200 ASN A C 1
ATOM 1616 O O . ASN A 1 200 ? -26.886 1.567 48.775 1.00 75.00 200 ASN A O 1
ATOM 1620 N N . GLY A 1 201 ? -25.455 3.236 48.375 1.00 79.31 201 GLY A N 1
ATOM 1621 C CA . GLY A 1 201 ? -24.485 2.821 49.394 1.00 79.31 201 GLY A CA 1
ATOM 1622 C C . GLY A 1 201 ? -25.069 2.832 50.809 1.00 79.31 201 GLY A C 1
ATOM 1623 O O . GLY A 1 201 ? -25.358 1.783 51.382 1.00 79.31 201 GLY A O 1
ATOM 1624 N N . PHE A 1 202 ? -25.288 4.025 51.366 1.00 78.25 202 PHE A N 1
ATOM 1625 C CA . PHE A 1 202 ? -25.789 4.170 52.739 1.00 78.25 202 PHE A CA 1
ATOM 1626 C C . PHE A 1 202 ? -27.224 3.650 52.900 1.00 78.25 202 PHE A C 1
ATOM 1628 O O . PHE A 1 202 ? -27.531 2.975 53.878 1.00 78.25 202 PHE A O 1
ATOM 1635 N N . LYS A 1 203 ? -28.095 3.905 51.912 1.00 79.88 203 LYS A N 1
ATOM 1636 C CA . LYS A 1 203 ? -29.503 3.481 51.954 1.00 79.88 203 LYS A CA 1
ATOM 1637 C C . LYS A 1 203 ? -29.672 1.959 51.960 1.00 79.88 203 LYS A C 1
ATOM 1639 O O . LYS A 1 203 ? -30.470 1.455 52.741 1.00 79.88 203 LYS A O 1
ATOM 1644 N N . LYS A 1 204 ? -28.911 1.211 51.146 1.00 82.31 204 LYS A N 1
ATOM 1645 C CA . LYS A 1 204 ? -29.006 -0.259 51.183 1.00 82.31 204 LYS A CA 1
ATOM 1646 C C . LYS A 1 204 ? -28.449 -0.832 52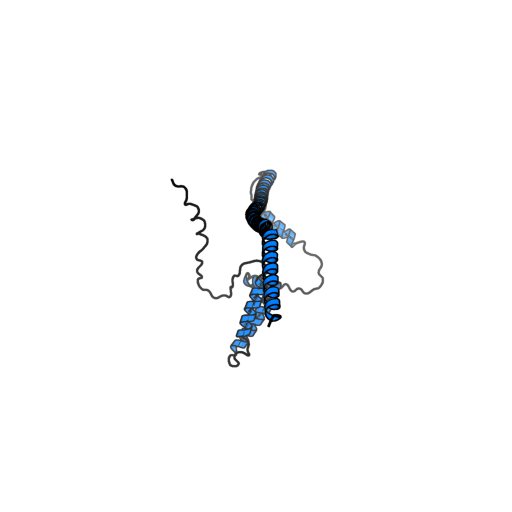.480 1.00 82.31 204 LYS A C 1
ATOM 1648 O O . LYS A 1 204 ? -29.010 -1.792 52.992 1.00 82.31 204 LYS A O 1
ATOM 1653 N N . GLN A 1 205 ? -27.385 -0.246 53.031 1.00 78.75 205 GLN A N 1
ATOM 1654 C CA . GLN A 1 205 ? -26.842 -0.700 54.314 1.00 78.75 205 GLN A CA 1
ATOM 1655 C C . GLN A 1 205 ? -27.835 -0.501 55.466 1.00 78.75 205 GLN A C 1
ATOM 1657 O O . GLN A 1 205 ? -28.017 -1.416 56.266 1.00 78.75 205 GLN A O 1
ATOM 1662 N N . THR A 1 206 ? -28.516 0.647 55.540 1.00 85.81 206 THR A N 1
ATOM 1663 C CA . THR A 1 206 ? -29.512 0.900 56.595 1.00 85.81 206 THR A CA 1
ATOM 1664 C C . THR A 1 206 ? -30.753 0.024 56.453 1.00 85.81 206 THR A C 1
ATOM 1666 O O . THR A 1 206 ? -31.281 -0.444 57.461 1.00 85.81 206 THR A O 1
ATOM 1669 N N . GLU A 1 207 ? -31.193 -0.259 55.228 1.00 88.62 207 GLU A N 1
ATOM 1670 C CA . GLU A 1 207 ? -32.325 -1.154 54.975 1.00 88.62 207 GLU A CA 1
ATOM 1671 C C . GLU A 1 207 ? -32.011 -2.613 55.337 1.00 88.62 207 GLU A C 1
ATOM 1673 O O . GLU A 1 207 ? -32.793 -3.244 56.050 1.00 88.62 207 GLU A O 1
ATOM 1678 N N . ILE A 1 208 ? -30.833 -3.121 54.953 1.00 87.75 208 ILE A N 1
ATOM 1679 C CA . ILE A 1 208 ? -30.374 -4.468 55.334 1.00 87.75 208 ILE A CA 1
ATOM 1680 C C . ILE A 1 208 ? -30.239 -4.582 56.857 1.00 87.75 208 ILE A C 1
ATOM 1682 O O . ILE A 1 208 ? -30.688 -5.566 57.446 1.00 87.75 208 ILE A O 1
ATOM 1686 N N . LEU A 1 209 ? -29.658 -3.571 57.512 1.00 91.62 209 LEU A N 1
ATOM 1687 C CA . LEU A 1 209 ? -29.517 -3.552 58.967 1.00 91.62 209 LEU A CA 1
ATOM 1688 C C . LEU A 1 209 ? -30.886 -3.576 59.661 1.00 91.62 209 LEU A C 1
ATOM 1690 O O . LEU A 1 209 ? -31.078 -4.316 60.625 1.00 91.62 209 LEU A O 1
ATOM 1694 N N . ARG A 1 210 ? -31.857 -2.814 59.144 1.00 92.38 210 ARG A N 1
ATOM 1695 C CA . ARG A 1 210 ? -33.226 -2.773 59.669 1.00 92.38 210 ARG A CA 1
ATOM 1696 C C . ARG A 1 210 ? -33.948 -4.109 59.495 1.00 92.38 210 ARG A C 1
ATOM 1698 O O . ARG A 1 210 ? -34.599 -4.558 60.434 1.00 92.38 210 ARG A O 1
ATOM 1705 N N . GLN A 1 211 ? -33.808 -4.758 58.338 1.00 94.56 211 GLN A N 1
ATOM 1706 C CA . GLN A 1 211 ? -34.365 -6.093 58.096 1.00 94.56 211 GLN A CA 1
ATOM 1707 C C . GLN A 1 211 ? -33.763 -7.134 59.039 1.00 94.56 211 GLN A C 1
ATOM 1709 O O . GLN A 1 211 ? -34.506 -7.884 59.665 1.00 94.56 211 GLN A O 1
ATOM 1714 N N . LYS A 1 212 ? -32.435 -7.136 59.208 1.00 94.06 212 LYS A N 1
ATOM 1715 C CA . LYS A 1 212 ? -31.762 -8.033 60.154 1.00 94.06 212 LYS A CA 1
ATOM 1716 C C . LYS A 1 212 ? -32.230 -7.797 61.582 1.00 94.06 212 LYS A C 1
ATOM 1718 O O . LYS A 1 212 ? -32.476 -8.753 62.306 1.00 94.06 212 LYS A O 1
ATOM 1723 N N . HIS A 1 213 ? -32.395 -6.539 61.983 1.00 93.44 213 HIS A N 1
ATOM 1724 C CA . HIS A 1 213 ? -32.894 -6.217 63.314 1.00 93.44 213 HIS A CA 1
ATOM 1725 C C . HIS A 1 213 ? -34.334 -6.712 63.534 1.00 93.44 213 HIS A C 1
ATOM 1727 O O . HIS A 1 213 ? -34.617 -7.299 64.575 1.00 93.44 213 HIS A O 1
ATOM 1733 N N . ALA A 1 214 ? -35.216 -6.554 62.541 1.00 93.81 214 ALA A N 1
ATOM 1734 C CA . ALA A 1 214 ? -36.575 -7.095 62.589 1.00 93.81 214 ALA A CA 1
ATOM 1735 C C . ALA A 1 214 ? -36.586 -8.636 62.646 1.00 93.81 214 ALA A C 1
ATOM 1737 O O . ALA A 1 214 ? -37.290 -9.213 63.470 1.00 93.81 214 ALA A O 1
ATOM 1738 N N . GLU A 1 215 ? -35.749 -9.298 61.842 1.00 92.44 215 GLU A N 1
ATOM 1739 C CA . GLU A 1 215 ? -35.567 -10.758 61.850 1.00 92.44 215 GLU A CA 1
ATOM 1740 C C . GLU A 1 215 ? -35.092 -11.267 63.226 1.00 92.44 215 GLU A C 1
ATOM 1742 O O . GLU A 1 215 ? -35.594 -12.271 63.734 1.00 92.44 215 GLU A O 1
ATOM 1747 N N . PHE A 1 216 ? -34.161 -10.554 63.871 1.00 93.06 216 PHE A N 1
ATOM 1748 C CA . PHE A 1 216 ? -33.707 -10.881 65.225 1.00 93.06 216 PHE A CA 1
ATOM 1749 C C . PHE A 1 216 ? -34.819 -10.747 66.271 1.00 93.06 216 PHE A C 1
ATOM 1751 O O . PHE A 1 216 ? -34.924 -11.607 67.146 1.00 93.06 216 PHE A O 1
ATOM 1758 N N . LEU A 1 217 ? -35.644 -9.699 66.188 1.00 90.44 217 LEU A N 1
ATOM 1759 C CA . LEU A 1 217 ? -36.760 -9.490 67.113 1.00 90.44 217 LEU A CA 1
ATOM 1760 C C . LEU A 1 217 ? -37.828 -10.577 66.970 1.00 90.44 217 LEU A C 1
ATOM 1762 O O . LEU A 1 217 ? -38.276 -11.112 67.982 1.00 90.44 217 LEU A O 1
ATOM 1766 N N . GLU A 1 218 ? -38.177 -10.957 65.739 1.00 89.25 218 GLU A N 1
ATOM 1767 C CA . GLU A 1 218 ? -39.092 -12.075 65.474 1.00 89.25 218 GLU A CA 1
ATOM 1768 C C . GLU A 1 218 ? -38.542 -13.386 66.049 1.00 89.25 218 GLU A C 1
ATOM 1770 O O . GLU A 1 218 ? -39.229 -14.077 66.801 1.00 89.25 218 GLU A O 1
ATOM 1775 N N . LYS A 1 219 ? -37.262 -13.697 65.805 1.00 87.88 219 LYS A N 1
ATOM 1776 C CA . LYS A 1 219 ? -36.627 -14.906 66.351 1.00 87.88 219 LYS A CA 1
ATOM 1777 C C . LYS A 1 219 ? -36.604 -14.922 67.882 1.00 87.88 219 LYS A C 1
ATOM 1779 O O . LYS A 1 219 ? -36.790 -15.977 68.487 1.00 87.88 219 LYS A O 1
ATOM 1784 N N . TYR A 1 220 ? -36.370 -13.774 68.515 1.00 84.00 220 TYR A N 1
ATOM 1785 C CA . TYR A 1 220 ? -36.380 -13.662 69.974 1.00 84.00 220 TYR A CA 1
ATOM 1786 C C . TYR A 1 220 ? -37.795 -13.799 70.550 1.00 84.00 220 TYR A C 1
ATOM 1788 O O . TYR A 1 220 ? -37.984 -14.485 71.552 1.00 84.00 220 TYR A O 1
ATOM 1796 N N . LYS A 1 221 ? -38.799 -13.209 69.890 1.00 84.00 221 LYS A N 1
ATOM 1797 C CA . LYS A 1 221 ? -40.210 -13.324 70.271 1.00 84.00 221 LYS A CA 1
ATOM 1798 C C . LYS A 1 221 ? -40.704 -14.770 70.184 1.00 84.00 221 LYS A C 1
ATOM 1800 O O . LYS A 1 221 ? -41.304 -15.248 71.137 1.00 84.00 221 LYS A O 1
ATOM 1805 N N . ILE A 1 222 ? -40.379 -15.474 69.096 1.00 77.06 222 ILE A N 1
ATOM 1806 C CA . ILE A 1 222 ? -40.696 -16.902 68.914 1.00 77.06 222 ILE A CA 1
ATOM 1807 C C . ILE A 1 222 ? -40.043 -17.753 70.012 1.00 77.06 222 ILE A C 1
ATOM 1809 O O . ILE A 1 222 ? -40.664 -18.672 70.532 1.00 77.06 222 ILE A O 1
ATOM 1813 N N . ARG A 1 223 ? -38.795 -17.444 70.388 1.00 72.88 223 ARG A N 1
ATOM 1814 C CA . ARG A 1 223 ? -38.092 -18.177 71.448 1.00 72.88 223 ARG A CA 1
ATOM 1815 C C . ARG A 1 223 ? -38.692 -17.933 72.834 1.00 72.88 223 ARG A C 1
ATOM 1817 O O . ARG A 1 223 ? -38.758 -18.872 73.610 1.00 72.88 223 ARG A O 1
ATOM 1824 N N . LYS A 1 224 ? -39.143 -16.711 73.128 1.00 74.94 224 LYS A N 1
ATOM 1825 C CA . LYS A 1 224 ? -39.823 -16.389 74.389 1.00 74.94 224 LYS A CA 1
ATOM 1826 C C . LYS A 1 224 ? -41.175 -17.104 74.515 1.00 74.94 224 LYS A C 1
ATOM 1828 O O . LYS A 1 224 ? -41.442 -17.696 75.546 1.00 74.94 224 LYS A O 1
ATOM 1833 N N . ASP A 1 225 ? -41.979 -17.107 73.452 1.00 71.94 225 ASP A N 1
ATOM 1834 C CA . ASP A 1 225 ? -43.301 -17.760 73.437 1.00 71.94 225 ASP A CA 1
ATOM 1835 C C . ASP A 1 225 ? -43.217 -19.297 73.583 1.00 71.94 225 ASP A C 1
ATOM 1837 O O . ASP A 1 225 ? -44.168 -19.942 74.013 1.00 71.94 225 ASP A O 1
ATOM 1841 N N . GLY A 1 226 ? -42.064 -19.889 73.243 1.00 63.94 226 GLY A N 1
ATOM 1842 C CA . GLY A 1 226 ? -41.791 -21.320 73.403 1.00 63.94 226 GLY A CA 1
ATOM 1843 C C . GLY A 1 226 ? -41.281 -21.752 74.784 1.00 63.94 226 GLY A C 1
ATOM 1844 O O . GLY A 1 226 ? -41.358 -22.941 75.074 1.00 63.94 226 GLY A O 1
ATOM 1845 N N . ASP A 1 227 ? -40.774 -20.832 75.614 1.00 63.16 227 ASP A N 1
ATOM 1846 C CA . ASP A 1 227 ? -40.316 -21.115 76.991 1.00 63.16 227 ASP A CA 1
ATOM 1847 C C . ASP A 1 227 ? -41.450 -20.946 78.034 1.00 63.16 227 ASP A C 1
ATOM 1849 O O . ASP A 1 227 ? -41.321 -21.420 79.161 1.00 63.16 227 ASP A O 1
ATOM 1853 N N . ASP A 1 228 ? -42.574 -20.313 77.667 1.00 60.28 228 ASP A N 1
ATOM 1854 C CA . ASP A 1 228 ? -43.707 -20.008 78.562 1.00 60.28 228 ASP A CA 1
ATOM 1855 C C . ASP A 1 228 ? -44.820 -21.101 78.564 1.00 60.28 228 ASP A C 1
ATOM 1857 O O . ASP A 1 228 ? -45.955 -20.832 78.974 1.00 60.28 228 ASP A O 1
ATOM 1861 N N . LYS A 1 229 ? -44.532 -22.335 78.110 1.00 50.09 229 LYS A N 1
ATOM 1862 C CA . LYS A 1 229 ? -45.491 -23.463 78.039 1.00 50.09 229 LYS A CA 1
ATOM 1863 C C . LYS A 1 229 ? -45.024 -24.739 78.731 1.00 50.09 229 LYS A C 1
ATOM 1865 O O . LYS A 1 229 ? -43.852 -25.125 78.543 1.00 50.09 229 LYS A O 1
#

Secondary structure (DSSP, 8-state):
-----TTSSSSSSSS---------S--------TTSHHHHHHHHHHHHHHHS-TTT-TT-HHHHHHHHHHHHHHHHHSSHHHHHHHHHHHH-TT-----------------SHHHHHHHHHHHHHHTTS-S---HHHHHHHHHHHHHHHHHHHHHHHHHHHHHHHHHHHHHHHHHHHHHHHHHHHHHHHHHHHHHHHHHHHHHHHHHHHHHHHHHHHHHHHHHHHHH--

pLDDT: mean 70.96, std 19.69, range [31.78, 97.19]

Sequence (229 aa):
MHFSTNLRSVLTVCFHVVAPSVNKDVHVYLPCGTGIIECGVNSTIRKKSMVLHPDSDLSNPALHSQFVELSEAYRVLSKAPSRKEYDFKIRHPHSGGQVFRSNSSHASYKASTNAQDNSRYWEQFHQSQAPEMTADNWQKRRKKKNLHIVGYCVLTMLLGIGVHIVFFRKLEKVHNNYMDEKDRVITNIYNESKERARVNGFKKQTEILRQKHAEFLEKYKIRKDGDDK

Radius of gyration: 43.65 Å; chains: 1; bounding box: 91×75×122 Å

InterPro domains:
  IPR001623 DnaJ domain [PF00226] (45-87)
  IPR001623 DnaJ domain [PS50076] (25-90)
  IPR001623 DnaJ domain [cd06257] (46-78)
  IPR036869 Chaperone J-domain superfamily [G3DSA:1.10.287.110] (37-146)
  IPR036869 Chaperone J-domain superfamily [SSF46565] (45-91)
  IPR052763 DnaJ Homolog Subfamily C Member 4 [PTHR44825] (44-221)

Organism: Cottoperca gobio (NCBI:txid56716)

Foldseek 3Di:
DDDDDPPPPVPPPPDDDDDDDDDDDPDPDDDDDDPPVLVVLVVVLVVVCVVLPCVVDVPDPVSVVVNVVSVVVCVQRNDPVSVVVVVVCVVCVPPPDDDPPPDDDDDDDDPPPVVVVVVVVVVVVVPPPDDCPDPVVVVVVVVVVVVVVVVVVVVVVVVVVVVVVVVVVVVVVVVVVVVVVVVVVVVVVVVVVVVCCVVCVPVVVVVVVVVVVVVVVVVVVVVVVVVVD